Protein AF-0000000075576397 (afdb_homodimer)

Sequence (286 aa):
MIKVLFVCVHNSARSQMAEAFLNDLGRDYFVAESAGFEPSPINPLIIKVMNEIGYDLSSNETKSVFDFFKEGRLYSIIVKVCDQENGQRCPVFPLTLTTLDWNLEDPANFTGTEEEKLKKARDLRNKIRENVIDMINTYKGSIMIKVLFVCVHNSARSQMAEAFLNDLGRDYFVAESAGFEPSPINPLIIKVMNEIGYDLSSNETKSVFDFFKEGRLYSIIVKVCDQENGQRCPVFPLTLTTLDWNLEDPANFTGTEEEKLKKARDLRNKIRENVIDMINTYKGSI

Solvent-accessible surface area (backbone atoms only — not comparable to full-atom values): 14902 Å² total; per-residue (Å²): 118,48,29,32,36,24,32,26,50,30,20,26,43,63,14,48,52,41,22,54,46,32,41,62,79,29,50,87,45,33,42,51,43,48,18,3,78,54,49,38,78,65,39,65,66,51,35,52,53,37,39,75,76,73,40,80,53,81,82,63,79,55,32,45,44,62,58,41,27,62,68,36,47,73,26,49,30,35,35,36,37,27,25,51,88,77,67,40,72,46,53,32,68,45,58,29,80,40,78,47,78,65,56,34,81,56,73,88,69,58,67,79,51,71,67,50,35,46,50,52,45,44,50,50,51,52,51,44,48,49,53,45,53,52,48,44,71,69,48,59,72,77,110,117,47,29,32,37,25,33,24,48,30,19,24,41,64,15,48,51,43,24,54,45,33,43,62,78,30,51,89,46,34,42,50,41,48,18,4,77,55,48,39,77,64,40,66,66,48,36,52,52,38,40,74,76,72,41,82,52,81,83,63,78,55,31,43,45,64,58,40,26,64,69,38,47,72,27,49,29,35,35,35,39,28,25,50,90,78,67,39,70,46,52,32,67,45,59,27,80,40,77,45,78,65,55,34,83,56,74,90,70,58,68,79,51,72,67,50,36,48,51,51,44,44,50,50,51,53,50,43,48,49,53,43,52,51,48,42,70,69,48,60,71,77,109

InterPro domains:
  IPR023485 Phosphotyrosine protein phosphatase I [PF01451] (3-115)
  IPR023485 Phosphotyrosine protein phosphatase I [SM00226] (2-138)
  IPR036196 Phosphotyrosine protein phosphatase I superfamily [SSF52788] (1-137)

Organism: Acetobacterium woodii (strain ATCC 29683 / DSM 1030 / JCM 2381 / KCTC 1655 / WB1) (NCBI:txid931626)

Structure (mmCIF, N/CA/C/O backbone):
data_AF-0000000075576397-model_v1
#
loop_
_entity.id
_entity.type
_entity.pdbx_description
1 polymer 'Phosphotyrosine protein phosphatase I domain-containing protein'
#
loop_
_atom_site.group_PDB
_atom_site.id
_atom_site.type_symbol
_atom_site.label_atom_id
_atom_site.label_alt_id
_atom_site.label_comp_id
_atom_site.label_asym_id
_atom_site.label_entity_id
_atom_site.label_seq_id
_atom_site.pdbx_PDB_ins_code
_atom_site.Cartn_x
_atom_site.Cartn_y
_atom_site.Cartn_z
_atom_site.occupancy
_atom_site.B_iso_or_equiv
_atom_site.auth_seq_id
_atom_site.auth_comp_id
_atom_site.auth_asym_id
_atom_site.auth_atom_id
_atom_site.pdbx_PDB_model_num
ATOM 1 N N . MET A 1 1 ? 14.281 5.211 14.617 1 84.38 1 MET A N 1
ATOM 2 C CA . MET A 1 1 ? 13.188 6.172 14.5 1 84.38 1 MET A CA 1
ATOM 3 C C . MET A 1 1 ? 11.961 5.531 13.859 1 84.38 1 MET A C 1
ATOM 5 O O . MET A 1 1 ? 12.086 4.656 13 1 84.38 1 MET A O 1
ATOM 9 N N . ILE A 1 2 ? 10.742 5.926 14.383 1 82.56 2 ILE A N 1
ATOM 10 C CA . ILE A 1 2 ? 9.477 5.434 13.836 1 82.56 2 ILE A CA 1
ATOM 11 C C . ILE A 1 2 ? 9.148 6.191 12.555 1 82.56 2 ILE A C 1
ATOM 13 O O . ILE A 1 2 ? 9.031 7.418 12.562 1 82.56 2 ILE A O 1
ATOM 17 N N . LYS A 1 3 ? 9.055 5.492 11.484 1 88.12 3 LYS A N 1
ATOM 18 C CA . LYS A 1 3 ? 8.742 6.109 10.195 1 88.12 3 LYS A CA 1
ATOM 19 C C . LYS A 1 3 ? 7.238 6.172 9.961 1 88.12 3 LYS A C 1
ATOM 21 O O . LYS A 1 3 ? 6.551 5.148 10.039 1 88.12 3 LYS A O 1
ATOM 26 N N . VAL A 1 4 ? 6.793 7.375 9.695 1 87.69 4 VAL A N 1
ATOM 27 C CA . VAL A 1 4 ? 5.359 7.59 9.539 1 87.69 4 VAL A CA 1
ATOM 28 C C . VAL A 1 4 ? 5.062 8.164 8.156 1 87.69 4 VAL A C 1
ATOM 30 O O . VAL A 1 4 ? 5.777 9.055 7.68 1 87.69 4 VAL A O 1
ATOM 33 N N . LEU A 1 5 ? 4.047 7.652 7.57 1 88.69 5 LEU A N 1
ATOM 34 C CA . LEU A 1 5 ? 3.562 8.195 6.305 1 88.69 5 LEU A CA 1
ATOM 35 C C . LEU A 1 5 ? 2.172 8.797 6.469 1 88.69 5 LEU A C 1
ATOM 37 O O . LEU A 1 5 ? 1.24 8.109 6.902 1 88.69 5 LEU A O 1
ATOM 41 N N . PHE A 1 6 ? 2.111 10.117 6.191 1 90.62 6 PHE A N 1
ATOM 42 C CA . PHE A 1 6 ? 0.811 10.781 6.141 1 90.62 6 PHE A CA 1
ATOM 43 C C . PHE A 1 6 ? 0.258 10.773 4.719 1 90.62 6 PHE A C 1
ATOM 45 O O . PHE A 1 6 ? 0.916 11.242 3.789 1 90.62 6 PHE A O 1
ATOM 52 N N . VAL A 1 7 ? -0.992 10.195 4.621 1 86.75 7 VAL A N 1
ATOM 53 C CA . VAL A 1 7 ? -1.527 10.023 3.275 1 86.75 7 VAL A CA 1
ATOM 54 C C . VAL A 1 7 ? -2.852 10.766 3.143 1 86.75 7 VAL A C 1
ATOM 56 O O . VAL A 1 7 ? -3.689 10.727 4.047 1 86.75 7 VAL A O 1
ATOM 59 N N . CYS A 1 8 ? -2.949 11.516 2.09 1 85.94 8 CYS A N 1
ATOM 60 C CA . CYS A 1 8 ? -4.207 12.109 1.651 1 85.94 8 CYS A CA 1
ATOM 61 C C . CYS A 1 8 ? -4.391 11.953 0.146 1 85.94 8 CYS A C 1
ATOM 63 O O . CYS A 1 8 ? -3.625 11.242 -0.505 1 85.94 8 CYS A O 1
ATOM 65 N N . VAL A 1 9 ? -5.48 12.484 -0.354 1 81.81 9 VAL A N 1
ATOM 66 C CA . VAL A 1 9 ? -5.781 12.297 -1.77 1 81.81 9 VAL A CA 1
ATOM 67 C C . VAL A 1 9 ? -4.797 13.094 -2.621 1 81.81 9 VAL A C 1
ATOM 69 O O . VAL A 1 9 ? -4.16 12.547 -3.523 1 81.81 9 VAL A O 1
ATOM 72 N N . HIS A 1 10 ? -4.52 14.328 -2.275 1 87.44 10 HIS A N 1
ATOM 73 C CA . HIS A 1 10 ? -3.789 15.211 -3.178 1 87.44 10 HIS A CA 1
ATOM 74 C C . HIS A 1 10 ? -2.42 15.57 -2.607 1 87.44 10 HIS A C 1
ATOM 76 O O . HIS A 1 10 ? -1.606 16.203 -3.285 1 87.44 10 HIS A O 1
ATOM 82 N N . ASN A 1 11 ? -2.162 15.156 -1.338 1 92.81 11 ASN A N 1
ATOM 83 C CA . ASN A 1 11 ? -0.935 15.562 -0.66 1 92.81 11 ASN A CA 1
ATOM 84 C C . ASN A 1 11 ? -0.725 17.078 -0.732 1 92.81 11 ASN A C 1
ATOM 86 O O . ASN A 1 11 ? 0.388 17.531 -0.982 1 92.81 11 ASN A O 1
ATOM 90 N N . SER A 1 12 ? -1.796 17.812 -0.518 1 92.5 12 SER A N 1
ATOM 91 C CA . SER A 1 12 ? -1.72 19.25 -0.786 1 92.5 12 SER A CA 1
ATOM 92 C C . SER A 1 12 ? -1.964 20.062 0.48 1 92.5 12 SER A C 1
ATOM 94 O O . SER A 1 12 ? -1.734 21.281 0.5 1 92.5 12 SER A O 1
ATOM 96 N N . ALA A 1 13 ? -2.432 19.5 1.54 1 94.12 13 ALA A N 1
ATOM 97 C CA . ALA A 1 13 ? -2.818 20.312 2.693 1 94.12 13 ALA A CA 1
ATOM 98 C C . ALA A 1 13 ? -2.568 19.562 3.998 1 94.12 13 ALA A C 1
ATOM 100 O O . ALA A 1 13 ? -1.521 19.719 4.625 1 94.12 13 ALA A O 1
ATOM 101 N N . ARG A 1 14 ? -3.502 18.641 4.34 1 92.5 14 ARG A N 1
ATOM 102 C CA . ARG A 1 14 ? -3.506 18 5.652 1 92.5 14 ARG A CA 1
ATOM 103 C C . ARG A 1 14 ? -2.262 17.141 5.848 1 92.5 14 ARG A C 1
ATOM 105 O O . ARG A 1 14 ? -1.623 17.203 6.902 1 92.5 14 ARG A O 1
ATOM 112 N N . SER A 1 15 ? -1.945 16.438 4.844 1 94.38 15 SER A N 1
ATOM 113 C CA . SER A 1 15 ? -0.787 15.555 4.945 1 94.38 15 SER A CA 1
ATOM 114 C C . SER A 1 15 ? 0.508 16.359 5.047 1 94.38 15 SER A C 1
ATOM 116 O O . SER A 1 15 ? 1.424 15.977 5.777 1 94.38 15 SER A O 1
ATOM 118 N N . GLN A 1 16 ? 0.59 17.406 4.383 1 96.12 16 GLN A N 1
ATOM 119 C CA . GLN A 1 16 ? 1.756 18.281 4.434 1 96.12 16 GLN A CA 1
ATOM 120 C C . GLN A 1 16 ? 1.917 18.891 5.82 1 96.12 16 GLN A C 1
ATOM 122 O O . GLN A 1 16 ? 3.025 18.953 6.355 1 96.12 16 GLN A O 1
ATOM 127 N N . MET A 1 17 ? 0.822 19.359 6.352 1 96.38 17 MET A N 1
ATOM 128 C CA . MET A 1 17 ? 0.852 19.938 7.691 1 96.38 17 MET A CA 1
ATOM 129 C C . MET A 1 17 ? 1.317 18.922 8.719 1 96.38 17 MET A C 1
ATOM 131 O O . MET A 1 17 ? 2.176 19.219 9.555 1 96.38 17 MET A O 1
ATOM 135 N N . ALA A 1 18 ? 0.741 17.797 8.609 1 95.94 18 ALA A N 1
ATOM 136 C CA . ALA A 1 18 ? 1.056 16.734 9.562 1 95.94 18 ALA A CA 1
ATOM 137 C C . ALA A 1 18 ? 2.529 16.344 9.477 1 95.94 18 ALA A C 1
ATOM 139 O O . ALA A 1 18 ? 3.186 16.156 10.508 1 95.94 18 ALA A O 1
ATOM 140 N N . GLU A 1 19 ? 3.047 16.203 8.273 1 97.06 19 GLU A N 1
ATOM 141 C CA . GLU A 1 19 ? 4.461 15.898 8.07 1 97.06 19 GLU A CA 1
ATOM 142 C C . GLU A 1 19 ? 5.352 16.953 8.719 1 97.06 19 GLU A C 1
ATOM 144 O O . GLU A 1 19 ? 6.301 16.609 9.43 1 97.06 19 GLU A O 1
ATOM 149 N N . ALA A 1 20 ? 5.02 18.219 8.516 1 97 20 ALA A N 1
ATOM 150 C CA . ALA A 1 20 ? 5.809 19.312 9.07 1 97 20 ALA A CA 1
ATOM 151 C C . ALA A 1 20 ? 5.812 19.266 10.594 1 97 20 ALA A C 1
ATOM 153 O O . ALA A 1 20 ? 6.867 19.344 11.219 1 97 20 ALA A O 1
ATOM 154 N N . PHE A 1 21 ? 4.625 19.109 11.141 1 96.31 21 PHE A N 1
ATOM 155 C CA . PHE A 1 21 ? 4.492 19.109 12.594 1 96.31 21 PHE A CA 1
ATOM 156 C C . PHE A 1 21 ? 5.246 17.938 13.203 1 96.31 21 PHE A C 1
ATOM 158 O O . PHE A 1 21 ? 5.98 18.094 14.18 1 96.31 21 PHE A O 1
ATOM 165 N N . LEU A 1 22 ? 5.074 16.75 12.633 1 95.81 22 LEU A N 1
ATOM 166 C CA . LEU A 1 22 ? 5.68 15.57 13.242 1 95.81 22 LEU A CA 1
ATOM 167 C C . LEU A 1 22 ? 7.199 15.625 13.133 1 95.81 22 LEU A C 1
ATOM 169 O O . LEU A 1 22 ? 7.906 15.258 14.078 1 95.81 22 LEU A O 1
ATOM 173 N N . ASN A 1 23 ? 7.684 16.078 12.047 1 96.88 23 ASN A N 1
ATOM 174 C CA . ASN A 1 23 ? 9.133 16.156 11.859 1 96.88 23 ASN A CA 1
ATOM 175 C C . ASN A 1 23 ? 9.758 17.203 12.781 1 96.88 23 ASN A C 1
ATOM 177 O O . ASN A 1 23 ? 10.953 17.141 13.07 1 96.88 23 ASN A O 1
ATOM 181 N N . ASP A 1 24 ? 8.938 18.156 13.195 1 96.44 24 ASP A N 1
ATOM 182 C CA . ASP A 1 24 ? 9.422 19.172 14.117 1 96.44 24 ASP A CA 1
ATOM 183 C C . ASP A 1 24 ? 9.242 18.734 15.57 1 96.44 24 ASP A C 1
ATOM 185 O O . ASP A 1 24 ? 10.219 18.625 16.312 1 96.44 24 ASP A O 1
ATOM 189 N N . LEU A 1 25 ? 8.055 18.375 15.914 1 94.31 25 LEU A N 1
ATOM 190 C CA . LEU A 1 25 ? 7.688 18.094 17.297 1 94.31 25 LEU A CA 1
ATOM 191 C C . LEU A 1 25 ? 8.141 16.703 17.719 1 94.31 25 LEU A C 1
ATOM 193 O O . LEU A 1 25 ? 8.352 16.438 18.891 1 94.31 25 LEU A O 1
ATOM 197 N N . GLY A 1 26 ? 8.195 15.812 16.766 1 93.12 26 GLY A N 1
ATOM 198 C CA . GLY A 1 26 ? 8.539 14.422 17.047 1 93.12 26 GLY A CA 1
ATOM 199 C C . GLY A 1 26 ? 9.906 14.031 16.531 1 93.12 26 GLY A C 1
ATOM 200 O O . GLY A 1 26 ? 10.195 12.844 16.359 1 93.12 26 GLY A O 1
ATOM 201 N N . ARG A 1 27 ? 10.812 15.008 16.297 1 93.5 27 ARG A N 1
ATOM 202 C CA . ARG A 1 27 ? 12.07 14.82 15.57 1 93.5 27 ARG A CA 1
ATOM 203 C C . ARG A 1 27 ? 12.969 13.812 16.281 1 93.5 27 ARG A C 1
ATOM 205 O O . ARG A 1 27 ? 13.805 13.172 15.648 1 93.5 27 ARG A O 1
ATOM 212 N N . ASP A 1 28 ? 12.742 13.578 17.516 1 91.31 28 ASP A N 1
ATOM 213 C CA . ASP A 1 28 ? 13.609 12.688 18.281 1 91.31 28 ASP A CA 1
ATOM 214 C C . ASP A 1 28 ? 13.18 11.234 18.125 1 91.31 28 ASP A C 1
ATOM 216 O O . ASP A 1 28 ? 13.977 10.32 18.375 1 91.31 28 ASP A O 1
ATOM 220 N N . TYR A 1 29 ? 12.008 11.062 17.734 1 89.81 29 TYR A N 1
ATOM 221 C CA . TYR A 1 29 ? 11.461 9.711 17.797 1 89.81 29 TYR A CA 1
ATOM 222 C C . TYR A 1 29 ? 10.875 9.297 16.453 1 89.81 29 TYR A C 1
ATOM 224 O O . TYR A 1 29 ? 10.68 8.109 16.188 1 89.81 29 TYR A O 1
ATOM 232 N N . PHE A 1 30 ? 10.594 10.289 15.578 1 91.19 30 PHE A N 1
ATOM 233 C CA . PHE A 1 30 ? 9.828 10 14.367 1 91.19 30 PHE A CA 1
ATOM 234 C C . PHE A 1 30 ? 10.492 10.617 13.141 1 91.19 30 PHE A C 1
ATOM 236 O O . PHE A 1 30 ? 11.258 11.57 13.266 1 91.19 30 PHE A O 1
ATOM 243 N N . VAL A 1 31 ? 10.258 10.023 12.07 1 94.38 31 VAL A N 1
ATOM 244 C CA . VAL A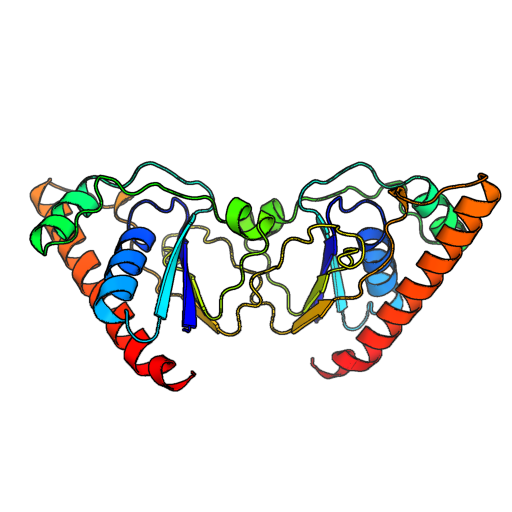 1 31 ? 10.5 10.602 10.75 1 94.38 31 VAL A CA 1
ATOM 245 C C . VAL A 1 31 ? 9.25 10.469 9.891 1 94.38 31 VAL A C 1
ATOM 247 O O . VAL A 1 31 ? 8.688 9.383 9.766 1 94.38 31 VAL A O 1
ATOM 250 N N . ALA A 1 32 ? 8.812 11.625 9.359 1 94.56 32 ALA A N 1
ATOM 251 C CA . ALA A 1 32 ? 7.535 11.617 8.648 1 94.56 32 ALA A CA 1
ATOM 252 C C . ALA A 1 32 ? 7.723 11.984 7.18 1 94.56 32 ALA A C 1
ATOM 254 O O . ALA A 1 32 ? 8.594 12.789 6.84 1 94.56 32 ALA A O 1
ATOM 255 N N . GLU A 1 33 ? 7.004 11.359 6.359 1 94.44 33 GLU A N 1
ATOM 256 C CA . GLU A 1 33 ? 6.777 11.734 4.965 1 94.44 33 GLU A CA 1
ATOM 257 C C . GLU A 1 33 ? 5.289 11.844 4.656 1 94.44 33 GLU A C 1
ATOM 259 O O . GLU A 1 33 ? 4.453 11.312 5.398 1 94.44 33 GLU A O 1
ATOM 264 N N . SER A 1 34 ? 4.984 12.609 3.689 1 94.25 34 SER A N 1
ATOM 265 C CA . SER A 1 34 ? 3.602 12.688 3.23 1 94.25 34 SER A CA 1
ATOM 266 C C . SER A 1 34 ? 3.5 12.422 1.732 1 94.25 34 SER A C 1
ATOM 268 O O . SER A 1 34 ? 4.453 12.656 0.988 1 94.25 34 SER A O 1
ATOM 270 N N . ALA A 1 35 ? 2.4 11.828 1.358 1 90.88 35 ALA A N 1
ATOM 271 C CA . ALA A 1 35 ? 2.146 11.508 -0.045 1 90.88 35 ALA A CA 1
ATOM 272 C C . ALA A 1 35 ? 0.649 11.43 -0.328 1 90.88 35 ALA A C 1
ATOM 274 O O . ALA A 1 35 ? -0.159 11.328 0.597 1 90.88 35 ALA A O 1
ATOM 275 N N . GLY A 1 36 ? 0.37 11.586 -1.612 1 86.69 36 GLY A N 1
ATOM 276 C CA . GLY A 1 36 ? -1.009 11.445 -2.057 1 86.69 36 GLY A CA 1
ATOM 277 C C . GLY A 1 36 ? -1.17 10.477 -3.209 1 86.69 36 GLY A C 1
ATOM 278 O O . GLY A 1 36 ? -0.183 10.055 -3.82 1 86.69 36 GLY A O 1
ATOM 279 N N . PHE A 1 37 ? -2.396 10.211 -3.52 1 80.06 37 PHE A N 1
ATOM 280 C CA . PHE A 1 37 ? -2.717 9.336 -4.645 1 80.06 37 PHE A CA 1
ATOM 281 C C . PHE A 1 37 ? -2.744 10.125 -5.949 1 80.06 37 PHE A C 1
ATOM 283 O O . PHE A 1 37 ? -2.365 9.602 -7 1 80.06 37 PHE A O 1
ATOM 290 N N . GLU A 1 38 ? -3.299 11.312 -5.859 1 83.62 38 GLU A N 1
ATOM 291 C CA . GLU A 1 38 ? -3.355 12.266 -6.965 1 83.62 38 GLU A CA 1
ATOM 292 C C . GLU A 1 38 ? -2.768 13.617 -6.559 1 83.62 38 GLU A C 1
ATOM 294 O O . GLU A 1 38 ? -3.5 14.594 -6.395 1 83.62 38 GLU A O 1
ATOM 299 N N . PRO A 1 39 ? -1.467 13.547 -6.504 1 89.56 39 PRO A N 1
ATOM 300 C CA . PRO A 1 39 ? -0.829 14.758 -5.98 1 89.56 39 PRO A CA 1
ATOM 301 C C . PRO A 1 39 ? -1.23 16.016 -6.746 1 89.56 39 PRO A C 1
ATOM 303 O O . PRO A 1 39 ? -1.394 15.969 -7.969 1 89.56 39 PRO A O 1
ATOM 306 N N . SER A 1 40 ? -1.479 17.094 -6.086 1 90.88 40 SER A N 1
ATOM 307 C CA . SER A 1 40 ? -1.77 18.422 -6.605 1 90.88 40 SER A CA 1
ATOM 308 C C . SER A 1 40 ? -0.954 19.484 -5.879 1 90.88 40 SER A C 1
ATOM 310 O O . SER A 1 40 ? -0.354 19.219 -4.836 1 90.88 40 SER A O 1
ATOM 312 N N . PRO A 1 41 ? -0.849 20.688 -6.453 1 92.88 41 PRO A N 1
ATOM 313 C CA . PRO A 1 41 ? -0.093 21.734 -5.77 1 92.88 41 PRO A CA 1
ATOM 314 C C . PRO A 1 41 ? -0.599 22 -4.355 1 92.88 41 PRO A C 1
ATOM 316 O O . PRO A 1 41 ? -1.795 21.859 -4.086 1 92.88 41 PRO A O 1
ATOM 319 N N . ILE A 1 42 ? 0.34 22.438 -3.523 1 94.56 42 ILE A N 1
ATOM 320 C CA . ILE A 1 42 ? 0.009 22.703 -2.127 1 94.56 42 ILE A CA 1
ATOM 321 C C . ILE A 1 42 ? -1.021 23.828 -2.045 1 94.56 42 ILE A C 1
ATOM 323 O O . ILE A 1 42 ? -0.912 24.828 -2.756 1 94.56 42 ILE A O 1
ATOM 327 N N . ASN A 1 43 ? -1.986 23.641 -1.192 1 93.88 43 ASN A N 1
ATOM 328 C CA . ASN A 1 43 ? -3.039 24.625 -0.978 1 93.88 43 ASN A CA 1
ATOM 329 C C . ASN A 1 43 ? -2.48 25.938 -0.416 1 93.88 43 ASN A C 1
ATOM 331 O O . ASN A 1 43 ? -1.858 25.938 0.647 1 93.88 43 ASN A O 1
ATOM 335 N N . PRO A 1 44 ? -2.709 27.031 -1.094 1 94.81 44 PRO A N 1
ATOM 336 C CA . PRO A 1 44 ? -2.15 28.312 -0.654 1 94.81 44 PRO A CA 1
ATOM 337 C C . PRO A 1 44 ? -2.615 28.719 0.745 1 94.81 44 PRO A C 1
ATOM 339 O O . PRO A 1 44 ? -1.88 29.375 1.478 1 94.81 44 PRO A O 1
ATOM 342 N N . LEU A 1 45 ? -3.803 28.391 1.138 1 95.19 45 LEU A N 1
ATOM 343 C CA . LEU A 1 45 ? -4.309 28.688 2.473 1 95.19 45 LEU A CA 1
ATOM 344 C C . LEU A 1 45 ? -3.439 28.047 3.543 1 95.19 45 LEU A C 1
ATOM 346 O O . LEU A 1 45 ? -3.166 28.656 4.578 1 95.19 45 LEU A O 1
ATOM 350 N N . ILE A 1 46 ? -3.002 26.859 3.223 1 95 46 ILE A N 1
ATOM 351 C CA . ILE A 1 46 ? -2.23 26.094 4.195 1 95 46 ILE A CA 1
ATOM 352 C C . ILE A 1 46 ? -0.817 26.672 4.297 1 95 46 ILE A C 1
ATOM 354 O O . ILE A 1 46 ? -0.244 26.734 5.387 1 95 46 ILE A O 1
ATOM 358 N N . ILE A 1 47 ? -0.3 27.141 3.217 1 96.56 47 ILE A N 1
ATOM 359 C CA . ILE A 1 47 ? 1.008 27.797 3.229 1 96.56 47 ILE A CA 1
ATOM 360 C C . ILE A 1 47 ? 0.97 29.016 4.141 1 96.56 47 ILE A C 1
ATOM 362 O O . ILE A 1 47 ? 1.859 29.203 4.973 1 96.56 47 ILE A O 1
ATOM 366 N N . LYS A 1 48 ? -0.051 29.734 4.027 1 96.69 48 LYS A N 1
ATOM 367 C CA . LYS A 1 48 ? -0.199 30.969 4.789 1 96.69 48 LYS A CA 1
ATOM 368 C C . LYS A 1 48 ? -0.315 30.672 6.285 1 96.69 48 LYS A C 1
ATOM 370 O O . LYS A 1 48 ? 0.423 31.25 7.09 1 96.69 48 LYS A O 1
ATOM 375 N N . VAL A 1 49 ? -1.162 29.766 6.625 1 96.88 49 VAL A N 1
ATOM 376 C CA . VAL A 1 49 ? -1.449 29.562 8.039 1 96.88 49 VAL A CA 1
ATOM 377 C C . VAL A 1 49 ? -0.268 28.859 8.711 1 96.88 49 VAL A C 1
ATOM 379 O O . VAL A 1 49 ? 0.023 29.109 9.883 1 96.88 49 VAL A O 1
ATOM 382 N N . MET A 1 50 ? 0.38 28.047 8.094 1 97.69 50 MET A N 1
ATOM 383 C CA . MET A 1 50 ? 1.556 27.391 8.656 1 97.69 50 MET A CA 1
ATOM 384 C C . MET A 1 50 ? 2.703 28.375 8.828 1 97.69 50 MET A C 1
ATOM 386 O O . MET A 1 50 ? 3.428 28.328 9.82 1 97.69 50 MET A O 1
ATOM 390 N N . ASN A 1 51 ? 2.82 29.25 7.863 1 97.06 51 ASN A N 1
ATOM 391 C CA . ASN A 1 51 ? 3.85 30.281 7.945 1 97.06 51 ASN A CA 1
ATOM 392 C C . ASN A 1 51 ? 3.66 31.156 9.172 1 97.06 51 ASN A C 1
ATOM 394 O O . ASN A 1 51 ? 4.637 31.609 9.781 1 97.06 51 ASN A O 1
ATOM 398 N N . GLU A 1 52 ? 2.455 31.375 9.523 1 97.25 52 GLU A N 1
ATOM 399 C CA . GLU A 1 52 ? 2.129 32.188 10.695 1 97.25 52 GLU A CA 1
ATOM 400 C C . GLU A 1 52 ? 2.822 31.656 11.945 1 97.25 52 GLU A C 1
ATOM 402 O O . GLU A 1 52 ? 3.094 32.406 12.883 1 97.25 52 GLU A O 1
ATOM 407 N N . ILE A 1 53 ? 3.1 30.359 11.922 1 96.56 53 ILE A N 1
ATOM 408 C CA . ILE A 1 53 ? 3.658 29.781 13.141 1 96.56 53 ILE A CA 1
ATOM 409 C C . ILE A 1 53 ? 5.059 29.234 12.852 1 96.56 53 ILE A C 1
ATOM 411 O O . ILE A 1 53 ? 5.547 28.359 13.562 1 96.56 53 ILE A O 1
ATOM 415 N N . GLY A 1 54 ? 5.594 29.625 11.688 1 96.44 54 GLY A N 1
ATOM 416 C CA . GLY A 1 54 ? 7.016 29.406 11.461 1 96.44 54 GLY A CA 1
ATOM 417 C C . GLY A 1 54 ? 7.301 28.219 10.578 1 96.44 54 GLY A C 1
ATOM 418 O O . GLY A 1 54 ? 8.453 27.781 10.461 1 96.44 54 GLY A O 1
ATOM 419 N N . TYR A 1 55 ? 6.348 27.641 10.039 1 96.69 55 TYR A N 1
ATOM 420 C CA . TYR A 1 55 ? 6.555 26.531 9.117 1 96.69 55 TYR A CA 1
ATOM 421 C C .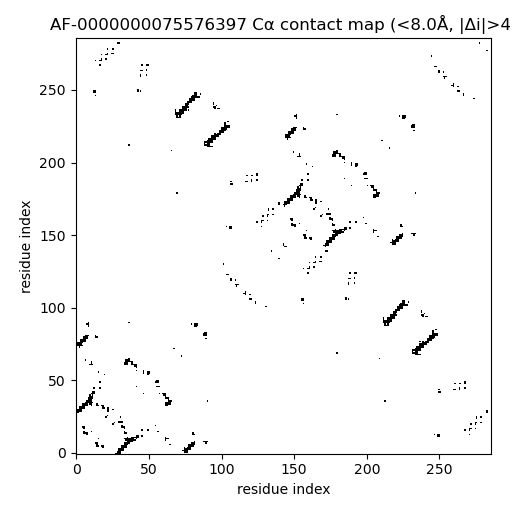 TYR A 1 55 ? 6.426 27 7.668 1 96.69 55 TYR A C 1
ATOM 423 O O . TYR A 1 55 ? 5.352 27.422 7.242 1 96.69 55 TYR A O 1
ATOM 431 N N . ASP A 1 56 ? 7.473 26.906 6.98 1 96.25 56 ASP A N 1
ATOM 432 C CA . ASP A 1 56 ? 7.434 27.281 5.57 1 96.25 56 ASP A CA 1
ATOM 433 C C . ASP A 1 56 ? 7.199 26.062 4.684 1 96.25 56 ASP A C 1
ATOM 435 O O . ASP A 1 56 ? 8.109 25.25 4.488 1 96.25 56 ASP A O 1
ATOM 439 N N . LEU A 1 57 ? 6.039 25.984 4.105 1 95.81 57 LEU A N 1
ATOM 440 C CA . LEU A 1 57 ? 5.684 24.859 3.246 1 95.81 57 LEU A CA 1
ATOM 441 C C . LEU A 1 57 ? 5.754 25.25 1.775 1 95.81 57 LEU A C 1
ATOM 443 O O . LEU A 1 57 ? 5.422 24.453 0.896 1 95.81 57 LEU A O 1
ATOM 447 N N . SER A 1 58 ? 6.156 26.406 1.457 1 93.81 58 SER A N 1
ATOM 448 C CA . SER A 1 58 ? 6.094 26.969 0.11 1 93.81 58 SER A CA 1
ATOM 449 C C . SER A 1 58 ? 7.012 26.203 -0.844 1 93.81 58 SER A C 1
ATOM 451 O O . SER A 1 58 ? 6.766 26.172 -2.051 1 93.81 58 SER A O 1
ATOM 453 N N . SER A 1 59 ? 8.023 25.594 -0.349 1 92.12 59 SER A N 1
ATOM 454 C CA . SER A 1 59 ? 8.984 24.906 -1.2 1 92.12 59 SER A CA 1
ATOM 455 C C . SER A 1 59 ? 8.742 23.406 -1.22 1 92.12 59 SER A C 1
ATOM 457 O O . SER A 1 59 ? 9.477 22.656 -1.863 1 92.12 59 SER A O 1
ATOM 459 N N . ASN A 1 60 ? 7.742 23.047 -0.475 1 92.69 60 ASN A N 1
ATOM 460 C CA . ASN A 1 60 ? 7.453 21.609 -0.421 1 92.69 60 ASN A CA 1
ATOM 461 C C . ASN A 1 60 ? 6.895 21.109 -1.745 1 92.69 60 ASN A C 1
ATOM 463 O O . ASN A 1 60 ? 6.262 21.859 -2.488 1 92.69 60 ASN A O 1
ATOM 467 N N . GLU A 1 61 ? 7.211 19.844 -2.033 1 92.19 61 GLU A N 1
ATOM 468 C CA . GLU A 1 61 ? 6.648 19.188 -3.207 1 92.19 61 GLU A CA 1
ATOM 469 C C . GLU A 1 61 ? 5.621 18.125 -2.807 1 92.19 61 GLU A C 1
ATOM 471 O O . GLU A 1 61 ? 5.734 17.531 -1.739 1 92.19 61 GLU A O 1
ATOM 476 N N . THR A 1 62 ? 4.613 18.016 -3.639 1 93.69 62 THR A N 1
ATOM 477 C CA . THR A 1 62 ? 3.646 16.938 -3.459 1 93.69 62 THR A CA 1
ATOM 478 C C . THR A 1 62 ? 4.156 15.641 -4.082 1 93.69 62 THR A C 1
ATOM 480 O O . THR A 1 62 ? 4.84 15.664 -5.109 1 93.69 62 THR A O 1
ATOM 483 N N . LYS A 1 63 ? 3.926 14.508 -3.404 1 93.19 63 LYS A N 1
ATOM 484 C CA . LYS A 1 63 ? 4.461 13.211 -3.814 1 93.19 63 LYS A CA 1
ATOM 485 C C . LYS A 1 63 ? 3.346 12.18 -3.971 1 93.19 63 LYS A C 1
ATOM 487 O O . LYS A 1 63 ? 2.299 12.289 -3.326 1 93.19 63 LYS A O 1
ATOM 492 N N . SER A 1 64 ? 3.674 11.258 -4.824 1 87.69 64 SER A N 1
ATOM 493 C CA . SER A 1 64 ? 2.723 10.172 -5.039 1 87.69 64 SER A CA 1
ATOM 494 C C . SER A 1 64 ? 3.043 8.969 -4.156 1 87.69 64 SER A C 1
ATOM 496 O O . SER A 1 64 ? 4.195 8.547 -4.07 1 87.69 64 SER A O 1
ATOM 498 N N . VAL A 1 65 ? 2.031 8.438 -3.559 1 81.81 65 VAL A N 1
ATOM 499 C CA . VAL A 1 65 ? 2.209 7.262 -2.711 1 81.81 65 VAL A CA 1
ATOM 500 C C . VAL A 1 65 ? 2.754 6.105 -3.543 1 81.81 65 VAL A C 1
ATOM 502 O O . VAL A 1 65 ? 3.533 5.289 -3.047 1 81.81 65 VAL A O 1
ATOM 505 N N . PHE A 1 66 ? 2.434 6.098 -4.773 1 74.62 66 PHE A N 1
ATOM 506 C CA . PHE A 1 66 ? 2.844 5.027 -5.672 1 74.62 66 PHE A CA 1
ATOM 507 C C . PHE A 1 66 ? 4.355 5.031 -5.867 1 74.62 66 PHE A C 1
ATOM 509 O O . PHE A 1 66 ? 4.98 3.973 -5.953 1 74.62 66 PHE A O 1
ATOM 516 N N . ASP A 1 67 ? 4.828 6.176 -5.871 1 80.62 67 ASP A N 1
ATOM 517 C CA . ASP A 1 67 ? 6.277 6.289 -6.016 1 80.62 67 ASP A CA 1
ATOM 518 C C . ASP A 1 67 ? 6.996 5.719 -4.797 1 80.62 67 ASP A C 1
ATOM 520 O O . ASP A 1 67 ? 8.039 5.07 -4.93 1 80.62 67 ASP A O 1
ATOM 524 N N . PHE A 1 68 ? 6.406 5.953 -3.721 1 79 68 PHE A N 1
ATOM 525 C CA . PHE A 1 68 ? 7.008 5.441 -2.496 1 79 68 PHE A CA 1
ATOM 526 C C . PHE A 1 68 ? 6.98 3.918 -2.471 1 79 68 PHE A C 1
ATOM 528 O O . PHE A 1 68 ? 7.945 3.281 -2.041 1 79 68 PHE A O 1
ATOM 535 N N . PHE A 1 69 ? 5.918 3.424 -2.936 1 71.69 69 PHE A N 1
ATOM 536 C CA . PHE A 1 69 ? 5.77 1.973 -2.957 1 71.69 69 PHE A CA 1
ATOM 537 C C . PHE A 1 69 ? 6.727 1.348 -3.967 1 71.69 69 PHE A C 1
ATOM 539 O O . PHE A 1 69 ? 7.375 0.341 -3.676 1 71.69 69 PHE A O 1
ATOM 546 N N . LYS A 1 70 ? 6.801 2.002 -5.059 1 69.44 70 LYS A N 1
ATOM 547 C CA . LYS A 1 70 ? 7.719 1.526 -6.094 1 69.44 70 LYS A CA 1
ATOM 548 C C . LYS A 1 70 ? 9.156 1.509 -5.582 1 69.44 70 LYS A C 1
ATOM 550 O O . LYS A 1 70 ? 9.945 0.643 -5.965 1 69.44 70 LYS A O 1
ATOM 555 N N . GLU A 1 71 ? 9.367 2.416 -4.688 1 75.19 71 GLU A N 1
ATOM 556 C CA . GLU A 1 71 ? 10.711 2.539 -4.141 1 75.19 71 GLU A CA 1
ATOM 557 C C . GLU A 1 71 ? 10.938 1.557 -2.996 1 75.19 71 GLU A C 1
ATOM 559 O O . GLU A 1 71 ? 12.055 1.423 -2.496 1 75.19 71 GLU A O 1
ATOM 564 N N . GLY A 1 72 ? 9.875 0.887 -2.566 1 68.75 72 GLY A N 1
ATOM 565 C CA . GLY A 1 72 ? 9.977 -0.091 -1.496 1 68.75 72 GLY A CA 1
ATOM 566 C C . GLY A 1 72 ? 10.117 0.539 -0.123 1 68.75 72 GLY A C 1
ATOM 567 O O . GLY A 1 72 ? 10.727 -0.044 0.773 1 68.75 72 GLY A O 1
ATOM 568 N N . ARG A 1 73 ? 9.586 1.745 -0.005 1 74.56 73 ARG A N 1
ATOM 569 C CA . ARG A 1 73 ? 9.68 2.412 1.289 1 74.56 73 ARG A CA 1
ATOM 570 C C . ARG A 1 73 ? 8.805 1.719 2.326 1 74.56 73 ARG A C 1
ATOM 572 O O . ARG A 1 73 ? 7.699 1.271 2.012 1 74.56 73 ARG A O 1
ATOM 579 N N . LEU A 1 74 ? 9.359 1.629 3.533 1 70.5 74 LEU A N 1
ATOM 580 C CA . LEU A 1 74 ? 8.641 1 4.637 1 70.5 74 LEU A CA 1
ATOM 581 C C . LEU A 1 74 ? 8.281 2.027 5.703 1 70.5 74 LEU A C 1
ATOM 583 O O . LEU A 1 74 ? 9.078 2.908 6.023 1 70.5 74 LEU A O 1
ATOM 587 N N . TYR A 1 75 ? 7.031 1.843 6.227 1 79.44 75 TYR A N 1
ATOM 588 C CA . TYR A 1 75 ? 6.562 2.729 7.285 1 79.44 75 TYR A CA 1
ATOM 589 C C . TYR A 1 75 ? 6.008 1.93 8.461 1 79.44 75 TYR A C 1
ATOM 591 O O . TYR A 1 75 ? 5.348 0.907 8.266 1 79.44 75 TYR A O 1
ATOM 599 N N . SER A 1 76 ? 6.34 2.414 9.633 1 73.5 76 SER A N 1
ATOM 600 C CA . SER A 1 76 ? 5.793 1.795 10.836 1 73.5 76 SER A CA 1
ATOM 601 C C . SER A 1 76 ? 4.324 2.156 11.023 1 73.5 76 SER A C 1
ATOM 603 O O . SER A 1 76 ? 3.535 1.338 11.5 1 73.5 76 SER A O 1
ATOM 605 N N . ILE A 1 77 ? 4.004 3.387 10.711 1 77.88 77 ILE A N 1
ATOM 606 C CA . ILE A 1 77 ? 2.646 3.904 10.867 1 77.88 77 ILE A CA 1
ATOM 607 C C . ILE A 1 77 ? 2.223 4.637 9.594 1 77.88 77 ILE A C 1
ATOM 609 O O . ILE A 1 77 ? 3.006 5.391 9.016 1 77.88 77 ILE A O 1
ATOM 613 N N . ILE A 1 78 ? 1.052 4.316 9.172 1 79.94 78 ILE A N 1
ATOM 614 C CA . ILE A 1 78 ? 0.415 5.07 8.102 1 79.94 78 ILE A CA 1
ATOM 615 C C . ILE A 1 78 ? -0.806 5.809 8.641 1 79.94 78 ILE A C 1
ATOM 617 O O . ILE A 1 78 ? -1.646 5.215 9.328 1 79.94 78 ILE A O 1
ATOM 621 N N . VAL A 1 79 ? -0.815 7.152 8.398 1 83.69 79 VAL A N 1
ATOM 622 C CA . VAL A 1 79 ? -1.928 7.977 8.867 1 83.69 79 VAL A CA 1
ATOM 623 C C . VAL A 1 79 ? -2.705 8.516 7.672 1 83.69 79 VAL A C 1
ATOM 625 O O . VAL A 1 79 ? -2.15 9.242 6.836 1 83.69 79 VAL A O 1
ATOM 628 N N . LYS A 1 80 ? -3.953 8.141 7.637 1 82.5 80 LYS A N 1
ATOM 629 C CA . LYS A 1 80 ? -4.855 8.711 6.641 1 82.5 80 LYS A CA 1
ATOM 630 C C . LYS A 1 80 ? -5.488 10.008 7.145 1 82.5 80 LYS A C 1
ATOM 632 O O . LYS A 1 80 ? -6.078 10.031 8.227 1 82.5 80 LYS A O 1
ATOM 637 N N . VAL A 1 81 ? -5.309 11.008 6.375 1 85.06 81 VAL A N 1
ATOM 638 C CA . VAL A 1 81 ? -5.852 12.289 6.836 1 85.06 81 VAL A CA 1
ATOM 639 C C . VAL A 1 81 ? -7.004 12.711 5.934 1 85.06 81 VAL A C 1
ATOM 641 O O . VAL A 1 81 ? -7.461 13.859 6 1 85.06 81 VAL A O 1
ATOM 644 N N . CYS A 1 82 ? -7.492 11.727 5.176 1 77.56 82 CYS A N 1
ATOM 645 C CA . CYS A 1 82 ? -8.547 12.039 4.223 1 77.56 82 CYS A CA 1
ATOM 646 C C . CYS A 1 82 ? -9.891 12.195 4.934 1 77.56 82 CYS A C 1
ATOM 648 O O . CYS A 1 82 ? -10.062 11.711 6.055 1 77.56 82 CYS A O 1
ATOM 650 N N . ASP A 1 83 ? -10.68 12.977 4.246 1 71.81 83 ASP A N 1
ATOM 651 C CA . ASP A 1 83 ? -12.023 13.266 4.738 1 71.81 83 ASP A CA 1
ATOM 652 C C . ASP A 1 83 ? -13.023 12.227 4.238 1 71.81 83 ASP A C 1
ATOM 654 O O . ASP A 1 83 ? -13.805 12.5 3.324 1 71.81 83 ASP A O 1
ATOM 658 N N . GLN A 1 84 ? -13.047 11.078 4.887 1 63.22 84 GLN A N 1
ATOM 659 C CA . GLN A 1 84 ? -13.945 10.016 4.43 1 63.22 84 GLN A CA 1
ATOM 660 C C . GLN A 1 84 ? -15.398 10.344 4.758 1 63.22 84 GLN A C 1
ATOM 662 O O . GLN A 1 84 ? -16.312 9.969 4.02 1 63.22 84 GLN A O 1
ATOM 667 N N . GLU A 1 85 ? -15.492 11.07 5.754 1 57.97 85 GLU A N 1
ATOM 668 C CA . GLU A 1 85 ? -16.828 11.438 6.195 1 57.97 85 GLU A CA 1
ATOM 669 C C . GLU A 1 85 ? -17.531 12.305 5.16 1 57.97 85 GLU A C 1
ATOM 671 O O . GLU A 1 85 ? -18.766 12.273 5.047 1 57.97 85 GLU A O 1
ATOM 676 N N . ASN A 1 86 ? -16.781 12.938 4.402 1 63.34 86 ASN A N 1
ATOM 677 C CA . ASN A 1 86 ? -17.391 13.789 3.391 1 63.34 86 ASN A CA 1
ATOM 678 C C . ASN A 1 86 ? -17.188 13.234 1.985 1 63.34 86 ASN A C 1
ATOM 680 O O . ASN A 1 86 ? -17.141 13.992 1.014 1 63.34 86 ASN A O 1
ATOM 684 N N . GLY A 1 87 ? -16.938 11.984 1.987 1 61.22 87 GLY A N 1
ATOM 685 C CA . GLY A 1 87 ? -17.031 11.305 0.703 1 61.22 87 GLY A CA 1
ATOM 686 C C . GLY A 1 87 ? -15.68 11.195 0.001 1 61.22 87 GLY A C 1
ATOM 687 O O . GLY A 1 87 ? -15.617 10.797 -1.163 1 61.22 87 GLY A O 1
ATOM 688 N N . GLN A 1 88 ? -14.719 11.781 0.73 1 63.09 88 GLN A N 1
ATOM 689 C CA . GLN A 1 88 ? -13.43 11.641 0.054 1 63.09 88 GLN A CA 1
ATOM 690 C C . GLN A 1 88 ? -12.961 10.188 0.065 1 63.09 88 GLN A C 1
ATOM 692 O O . GLN A 1 88 ? -13.086 9.5 1.079 1 63.09 88 GLN A O 1
ATOM 697 N N . ARG A 1 89 ? -12.797 9.656 -1.146 1 57.72 89 ARG A N 1
ATOM 698 C CA . ARG A 1 89 ? -12.32 8.281 -1.257 1 57.72 89 ARG A CA 1
ATOM 699 C C . ARG A 1 89 ? -10.844 8.18 -0.882 1 57.72 89 ARG A C 1
ATOM 701 O O . ARG A 1 89 ? -9.992 8.758 -1.551 1 57.72 89 ARG A O 1
ATOM 708 N N . CYS A 1 90 ? -10.625 7.988 0.489 1 60.09 90 CYS A N 1
ATOM 709 C CA . CYS A 1 90 ? -9.227 7.785 0.83 1 60.09 90 CYS A CA 1
ATOM 710 C C . CYS A 1 90 ? -8.773 6.379 0.457 1 60.09 90 CYS A C 1
ATOM 712 O O . CYS A 1 90 ? -9.516 5.414 0.635 1 60.09 90 CYS A O 1
ATOM 714 N N . PRO A 1 91 ? -7.789 6.363 -0.427 1 53.69 91 PRO A N 1
ATOM 715 C CA . PRO A 1 91 ? -7.312 5.004 -0.694 1 53.69 91 PRO A CA 1
ATOM 716 C C . PRO A 1 91 ? -6.957 4.242 0.581 1 53.69 91 PRO A C 1
ATOM 718 O O . PRO A 1 91 ? -6.508 4.844 1.559 1 53.69 91 PRO A O 1
ATOM 721 N N . VAL A 1 92 ? -7.75 3.25 0.866 1 52.16 92 VAL A N 1
ATOM 722 C CA . VAL A 1 92 ? -7.453 2.428 2.033 1 52.16 92 VAL A CA 1
ATOM 723 C C . VAL A 1 92 ? -6.164 1.644 1.801 1 52.16 92 VAL A C 1
ATOM 725 O O . VAL A 1 92 ? -5.938 1.121 0.707 1 52.16 92 VAL A O 1
ATOM 728 N N . PHE A 1 93 ? -5.078 2.045 2.457 1 53.91 93 PHE A N 1
ATOM 729 C CA . PHE A 1 93 ? -3.91 1.172 2.477 1 53.91 93 PHE A CA 1
ATOM 730 C C . PHE A 1 93 ? -4.273 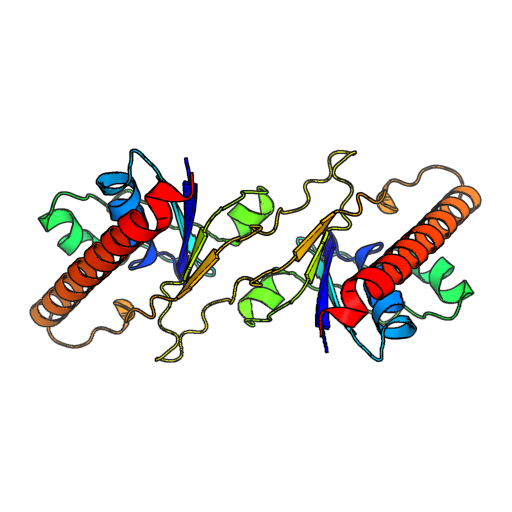-0.205 3.02 1 53.91 93 PHE A C 1
ATOM 732 O O . PHE A 1 93 ? -5.121 -0.326 3.906 1 53.91 93 PHE A O 1
ATOM 739 N N . PRO A 1 94 ? -4.125 -1.145 2.184 1 49.75 94 PRO A N 1
ATOM 740 C CA . PRO A 1 94 ? -4.461 -2.451 2.752 1 49.75 94 PRO A CA 1
ATOM 741 C C . PRO A 1 94 ? -3.883 -2.652 4.152 1 49.75 94 PRO A C 1
ATOM 743 O O . PRO A 1 94 ? -2.695 -2.406 4.375 1 49.75 94 PRO A O 1
ATOM 746 N N . LEU A 1 95 ? -4.602 -2.188 5.098 1 48.41 95 LEU A N 1
ATOM 747 C CA . LEU A 1 95 ? -4.219 -2.562 6.457 1 48.41 95 LEU A CA 1
ATOM 748 C C . LEU A 1 95 ? -3.723 -4.004 6.504 1 48.41 95 LEU A C 1
ATOM 750 O O . LEU A 1 95 ? -4.43 -4.922 6.078 1 48.41 95 LEU A O 1
ATOM 754 N N . THR A 1 96 ? -2.592 -4.242 5.93 1 52.22 96 THR A N 1
ATOM 755 C CA . THR A 1 96 ? -2.254 -5.66 5.91 1 52.22 96 THR A CA 1
ATOM 756 C C . THR A 1 96 ? -1.866 -6.145 7.305 1 52.22 96 THR A C 1
ATOM 758 O O . THR A 1 96 ? -1 -5.555 7.957 1 52.22 96 THR A O 1
ATOM 761 N N . LEU A 1 97 ? -2.783 -6.895 7.98 1 55.34 97 LEU A N 1
ATOM 762 C CA . LEU A 1 97 ? -2.459 -7.543 9.25 1 55.34 97 LEU A CA 1
ATOM 763 C C . LEU A 1 97 ? -1.196 -8.391 9.117 1 55.34 97 LEU A C 1
ATOM 765 O O . LEU A 1 97 ? -0.373 -8.43 10.039 1 55.34 97 LEU A O 1
ATOM 769 N N . THR A 1 98 ? -1.038 -9.086 7.938 1 62.69 98 THR A N 1
ATOM 770 C CA . THR A 1 98 ? 0.077 -10.008 7.75 1 62.69 98 THR A CA 1
ATOM 771 C C . THR A 1 98 ? 0.654 -9.883 6.344 1 62.69 98 THR A C 1
ATOM 773 O O . THR A 1 98 ? -0.091 -9.844 5.363 1 62.69 98 THR A O 1
ATOM 776 N N . THR A 1 99 ? 1.941 -9.555 6.25 1 69.62 99 THR A N 1
ATOM 777 C CA . THR A 1 99 ? 2.643 -9.539 4.973 1 69.62 99 THR A CA 1
ATOM 778 C C . THR A 1 99 ? 3.584 -10.734 4.859 1 69.62 99 THR A C 1
ATOM 780 O O . THR A 1 99 ? 4.395 -10.984 5.754 1 69.62 99 THR A O 1
ATOM 783 N N . LEU A 1 100 ? 3.348 -11.594 3.838 1 74.56 100 LEU A N 1
ATOM 784 C CA . LEU A 1 100 ? 4.207 -12.734 3.566 1 74.56 100 LEU A CA 1
ATOM 785 C C . LEU A 1 100 ? 5.078 -12.484 2.338 1 74.56 100 LEU A C 1
ATOM 787 O O . LEU A 1 100 ? 4.676 -11.758 1.428 1 74.56 100 LEU A O 1
ATOM 791 N N . ASP A 1 101 ? 6.309 -12.969 2.436 1 77.25 101 ASP A N 1
ATOM 792 C CA . ASP A 1 101 ? 7.246 -12.914 1.318 1 77.25 101 ASP A CA 1
ATOM 793 C C . ASP A 1 101 ? 7.652 -14.312 0.866 1 77.25 101 ASP A C 1
ATOM 795 O O . ASP A 1 101 ? 8.375 -15.016 1.574 1 77.25 101 ASP A O 1
ATOM 799 N N . TRP A 1 102 ? 7.266 -14.75 -0.387 1 85.38 102 TRP A N 1
ATOM 800 C CA . TRP A 1 102 ? 7.531 -16.109 -0.855 1 85.38 102 TRP A CA 1
ATOM 801 C C . TRP A 1 102 ? 8.797 -16.141 -1.709 1 85.38 102 TRP A C 1
ATOM 803 O O . TRP A 1 102 ? 9.352 -17.219 -1.949 1 85.38 102 TRP A O 1
ATOM 813 N N . ASN A 1 103 ? 9.344 -15.078 -2.098 1 78.75 103 ASN A N 1
ATOM 814 C CA . ASN A 1 103 ? 10.586 -15 -2.861 1 78.75 103 ASN A CA 1
ATOM 815 C C . ASN A 1 103 ? 10.656 -16.078 -3.936 1 78.75 103 ASN A C 1
ATOM 817 O O . ASN A 1 103 ? 11.508 -16.969 -3.871 1 78.75 103 ASN A O 1
ATOM 821 N N . LEU A 1 104 ? 9.859 -16.016 -4.938 1 87.25 104 LEU A N 1
ATOM 822 C CA . LEU A 1 104 ? 9.789 -17 -6.016 1 87.25 104 LEU A CA 1
ATOM 823 C C . LEU A 1 104 ? 10.492 -16.484 -7.27 1 87.25 104 LEU A C 1
ATOM 825 O O . LEU A 1 104 ? 10.391 -15.305 -7.598 1 87.25 104 LEU A O 1
ATOM 829 N N . GLU A 1 105 ? 11.203 -17.391 -7.891 1 84.31 105 GLU A N 1
ATOM 830 C CA . GLU A 1 105 ? 11.898 -17.016 -9.125 1 84.31 105 GLU A CA 1
ATOM 831 C C . GLU A 1 105 ? 10.914 -16.547 -10.195 1 84.31 105 GLU A C 1
ATOM 833 O O . GLU A 1 105 ? 9.844 -17.141 -10.359 1 84.31 105 GLU A O 1
ATOM 838 N N . ASP A 1 106 ? 11.352 -15.555 -10.891 1 85.88 106 ASP A N 1
ATOM 839 C CA . ASP A 1 106 ? 10.523 -15 -11.961 1 85.88 106 ASP A CA 1
ATOM 840 C C . ASP A 1 106 ? 10.617 -15.859 -13.219 1 85.88 106 ASP A C 1
ATOM 842 O O . ASP A 1 106 ? 11.703 -16.031 -13.781 1 85.88 106 ASP A O 1
ATOM 846 N N . PRO A 1 107 ? 9.453 -16.328 -13.695 1 90.25 107 PRO A N 1
ATOM 847 C CA . PRO A 1 107 ? 9.492 -17.141 -14.906 1 90.25 107 PRO A CA 1
ATOM 848 C C . PRO A 1 107 ? 10.023 -16.375 -16.125 1 90.25 107 PRO A C 1
ATOM 850 O O . PRO A 1 107 ? 10.469 -16.984 -17.094 1 90.25 107 PRO A O 1
ATOM 853 N N . ALA A 1 108 ? 9.938 -15.078 -16.125 1 84.12 108 ALA A N 1
ATOM 854 C CA . ALA A 1 108 ? 10.477 -14.273 -17.234 1 84.12 108 ALA A CA 1
ATOM 855 C C . ALA A 1 108 ? 11.984 -14.461 -17.344 1 84.12 108 ALA A C 1
ATOM 857 O O . ALA A 1 108 ? 12.562 -14.18 -18.406 1 84.12 108 ALA A O 1
ATOM 858 N N . ASN A 1 109 ? 12.586 -14.953 -16.297 1 84.5 109 ASN A N 1
ATOM 859 C CA . ASN A 1 109 ? 14.031 -15.102 -16.281 1 84.5 109 ASN A CA 1
ATOM 860 C C . ASN A 1 109 ? 14.461 -16.516 -16.641 1 84.5 109 ASN A C 1
ATOM 862 O O . ASN A 1 109 ? 15.656 -16.828 -16.641 1 84.5 109 ASN A O 1
ATOM 866 N N . PHE A 1 110 ? 13.484 -17.344 -16.906 1 89.88 110 PHE A N 1
ATOM 867 C CA . PHE A 1 110 ? 13.828 -18.719 -17.25 1 89.88 110 PHE A CA 1
ATOM 868 C C . PHE A 1 110 ? 14.578 -18.781 -18.578 1 89.88 110 PHE A C 1
ATOM 870 O O . PHE A 1 110 ? 14.18 -18.125 -19.547 1 89.88 110 PHE A O 1
ATOM 877 N N . THR A 1 111 ? 15.711 -19.422 -18.5 1 90 111 THR A N 1
ATOM 878 C CA . THR A 1 111 ? 16.516 -19.562 -19.703 1 90 111 THR A CA 1
ATOM 879 C C . THR A 1 111 ? 16.625 -21.031 -20.109 1 90 111 THR A C 1
ATOM 881 O O . THR A 1 111 ? 16.312 -21.922 -19.312 1 90 111 THR A O 1
ATOM 884 N N . GLY A 1 112 ? 16.953 -21.312 -21.391 1 92.12 112 GLY A N 1
ATOM 885 C CA . GLY A 1 112 ? 17.109 -22.672 -21.891 1 92.12 112 GLY A CA 1
ATOM 886 C C . GLY A 1 112 ? 16.125 -23.016 -23 1 92.12 112 GLY A C 1
ATOM 887 O O . GLY A 1 112 ? 15.57 -22.125 -23.641 1 92.12 112 GLY A O 1
ATOM 888 N N . THR A 1 113 ? 15.992 -24.328 -23.219 1 93.31 113 THR A N 1
ATOM 889 C CA . THR A 1 113 ? 15.047 -24.812 -24.219 1 93.31 113 THR A CA 1
ATOM 890 C C . THR A 1 113 ? 13.609 -24.688 -23.719 1 93.31 113 THR A C 1
ATOM 892 O O . THR A 1 113 ? 13.375 -24.438 -22.531 1 93.31 113 THR A O 1
ATOM 895 N N . GLU A 1 114 ? 12.711 -24.766 -24.656 1 92.62 114 GLU A N 1
ATOM 896 C CA . GLU A 1 114 ? 11.297 -24.703 -24.281 1 92.62 114 GLU A CA 1
ATOM 897 C C . GLU A 1 114 ? 10.961 -25.766 -23.234 1 92.62 114 GLU A C 1
ATOM 899 O O . GLU A 1 114 ? 10.211 -25.484 -22.297 1 92.62 114 GLU A O 1
ATOM 904 N N . GLU A 1 115 ? 11.539 -26.875 -23.453 1 93.69 115 GLU A N 1
ATOM 905 C CA . GLU A 1 115 ? 11.281 -27.969 -22.516 1 93.69 115 GLU A CA 1
ATOM 906 C C . GLU A 1 115 ? 11.852 -27.656 -21.125 1 93.69 115 GLU A C 1
ATOM 908 O O . GLU A 1 115 ? 11.227 -27.984 -20.109 1 93.69 115 GLU A O 1
ATOM 913 N N . GLU A 1 116 ? 12.961 -27.016 -21.188 1 94.38 116 GLU A N 1
ATOM 914 C CA . GLU A 1 116 ? 13.594 -26.656 -19.922 1 94.38 116 GLU A CA 1
ATOM 915 C C . GLU A 1 116 ? 12.797 -25.578 -19.188 1 94.38 116 GLU A C 1
ATOM 917 O O . GLU A 1 116 ? 12.633 -25.625 -17.969 1 94.38 116 GLU A O 1
ATOM 922 N N . LYS A 1 117 ? 12.383 -24.703 -19.969 1 94.69 117 LYS A N 1
ATOM 923 C CA . LYS A 1 117 ? 11.578 -23.625 -19.391 1 94.69 117 LYS A CA 1
ATOM 924 C C . LYS A 1 117 ? 10.25 -24.156 -18.844 1 94.69 117 LYS A C 1
ATOM 926 O O . LYS A 1 117 ? 9.789 -23.719 -17.797 1 94.69 117 LYS A O 1
ATOM 931 N N . LEU A 1 118 ? 9.719 -25.078 -19.547 1 95.38 118 LEU A N 1
ATOM 932 C CA . LEU A 1 118 ? 8.469 -25.688 -19.109 1 95.38 118 LEU A CA 1
ATOM 933 C C . LEU A 1 118 ? 8.664 -26.453 -17.797 1 95.38 118 LEU A C 1
ATOM 935 O O . LEU A 1 118 ? 7.805 -26.406 -16.922 1 95.38 118 LEU A O 1
ATOM 939 N N . LYS A 1 119 ? 9.703 -27.156 -17.781 1 95.62 119 LYS A N 1
ATOM 940 C CA . LYS A 1 119 ? 10.008 -27.891 -16.547 1 95.62 119 LYS A CA 1
ATOM 941 C C . LYS A 1 119 ? 10.148 -26.938 -15.367 1 95.62 119 LYS A C 1
ATOM 943 O O . LYS A 1 119 ? 9.609 -27.203 -14.289 1 95.62 119 LYS A O 1
ATOM 948 N N . LYS A 1 120 ? 10.836 -25.844 -15.57 1 94.75 120 LYS A N 1
ATOM 949 C CA . LYS A 1 120 ? 11 -24.844 -14.523 1 94.75 120 LYS A CA 1
ATOM 950 C C . LYS A 1 120 ? 9.656 -24.25 -14.125 1 94.75 120 LYS A C 1
ATOM 952 O O . LYS A 1 120 ? 9.414 -23.984 -12.945 1 94.75 120 LYS A O 1
ATOM 957 N N . ALA A 1 121 ? 8.898 -24.031 -15.102 1 95.88 121 ALA A N 1
ATOM 958 C CA . ALA A 1 121 ? 7.566 -23.484 -14.844 1 95.88 121 ALA A CA 1
ATOM 959 C C . ALA A 1 121 ? 6.723 -24.453 -14.023 1 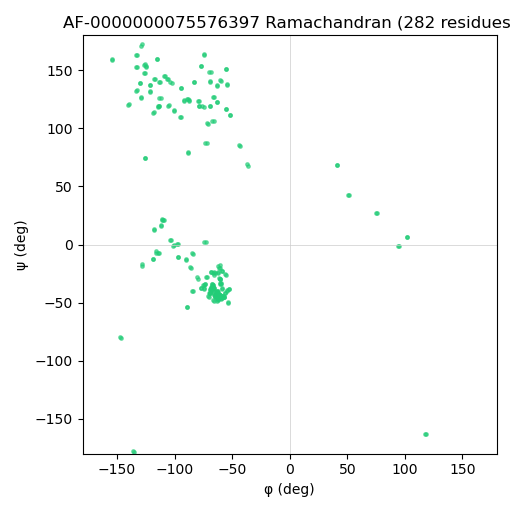95.88 121 ALA A C 1
ATOM 961 O O . ALA A 1 121 ? 5.973 -24.047 -13.133 1 95.88 121 ALA A O 1
ATOM 962 N N . ARG A 1 122 ? 6.82 -25.719 -14.312 1 96.88 122 ARG A N 1
ATOM 963 C CA . ARG A 1 122 ? 6.105 -26.734 -13.555 1 96.88 122 ARG A CA 1
ATOM 964 C C . ARG A 1 122 ? 6.59 -26.781 -12.109 1 96.88 122 ARG A C 1
ATOM 966 O O . ARG A 1 122 ? 5.785 -26.906 -11.18 1 96.88 122 ARG A O 1
ATOM 973 N N . ASP A 1 123 ? 7.848 -26.672 -12.031 1 95.5 123 ASP A N 1
ATOM 974 C CA . ASP A 1 123 ? 8.414 -26.656 -10.688 1 95.5 123 ASP A CA 1
ATOM 975 C C . ASP A 1 123 ? 7.898 -25.438 -9.898 1 95.5 123 ASP A C 1
ATOM 977 O O . ASP A 1 123 ? 7.57 -25.562 -8.719 1 95.5 123 ASP A O 1
ATOM 981 N N . LEU A 1 124 ? 7.902 -24.359 -10.5 1 94.44 124 LEU A N 1
ATOM 982 C CA . LEU A 1 124 ? 7.383 -23.141 -9.891 1 94.44 124 LEU A CA 1
ATOM 983 C C . LEU A 1 124 ? 5.914 -23.312 -9.508 1 94.44 124 LEU A C 1
ATOM 985 O O . LEU A 1 124 ? 5.508 -22.922 -8.414 1 94.44 124 LEU A O 1
ATOM 989 N N . ARG A 1 125 ? 5.145 -23.859 -10.398 1 96.25 125 ARG A N 1
ATOM 990 C CA . ARG A 1 125 ? 3.734 -24.141 -10.141 1 96.25 125 ARG A CA 1
ATOM 991 C C . ARG A 1 125 ? 3.564 -24.969 -8.867 1 96.25 125 ARG A C 1
ATOM 993 O O . ARG A 1 125 ? 2.748 -24.641 -8.008 1 96.25 125 ARG A O 1
ATOM 1000 N N . ASN A 1 126 ? 4.324 -26 -8.828 1 95.88 126 ASN A N 1
ATOM 1001 C CA . ASN A 1 126 ? 4.234 -26.891 -7.68 1 95.88 126 ASN A CA 1
ATOM 1002 C C . ASN A 1 126 ? 4.633 -26.188 -6.387 1 95.88 126 ASN A C 1
ATOM 1004 O O . ASN A 1 126 ? 4.02 -26.406 -5.34 1 95.88 126 ASN A O 1
ATOM 1008 N N . LYS A 1 127 ? 5.625 -25.422 -6.48 1 92.88 127 LYS A N 1
ATOM 1009 C CA . LYS A 1 127 ? 6.082 -24.672 -5.312 1 92.88 127 LYS A CA 1
ATOM 1010 C C . LYS A 1 127 ? 5.012 -23.703 -4.832 1 92.88 127 LYS A C 1
ATOM 1012 O O . LYS A 1 127 ? 4.75 -23.594 -3.633 1 92.88 127 LYS A O 1
ATOM 1017 N N . ILE A 1 128 ? 4.41 -22.984 -5.684 1 94.69 128 ILE A N 1
ATOM 1018 C CA .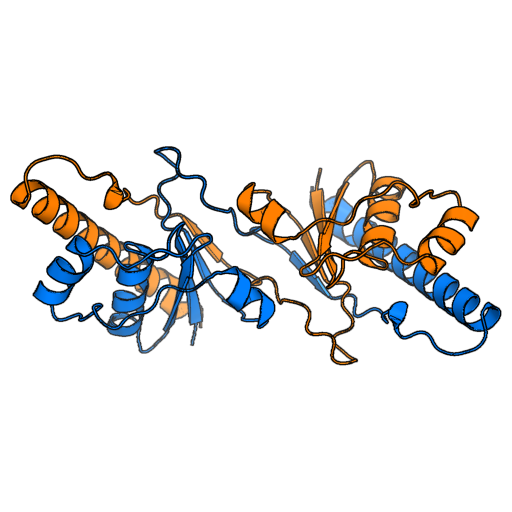 ILE A 1 128 ? 3.369 -22.016 -5.344 1 94.69 128 ILE A CA 1
ATOM 1019 C C . ILE A 1 128 ? 2.17 -22.75 -4.738 1 94.69 128 ILE A C 1
ATOM 1021 O O . ILE A 1 128 ? 1.581 -22.281 -3.762 1 94.69 128 ILE A O 1
ATOM 1025 N N . ARG A 1 129 ? 1.835 -23.859 -5.344 1 94.69 129 ARG A N 1
ATOM 1026 C CA . ARG A 1 129 ? 0.739 -24.656 -4.797 1 94.69 129 ARG A CA 1
ATOM 1027 C C . ARG A 1 129 ? 1.018 -25.062 -3.352 1 94.69 129 ARG A C 1
ATOM 1029 O O . ARG A 1 129 ? 0.139 -24.953 -2.494 1 94.69 129 ARG A O 1
ATOM 1036 N N . GLU A 1 130 ? 2.197 -25.469 -3.137 1 91.88 130 GLU A N 1
ATOM 1037 C CA . GLU A 1 130 ? 2.594 -25.859 -1.784 1 91.88 130 GLU A CA 1
ATOM 1038 C C . GLU A 1 130 ? 2.51 -24.672 -0.83 1 91.88 130 GLU A C 1
ATOM 1040 O O . GLU A 1 130 ? 2.037 -24.797 0.3 1 91.88 130 GLU A O 1
ATOM 1045 N N . ASN A 1 131 ? 3.039 -23.547 -1.241 1 91.12 131 ASN A N 1
ATOM 1046 C CA . ASN A 1 131 ? 2.971 -22.344 -0.428 1 91.12 131 ASN A CA 1
ATOM 1047 C C . ASN A 1 131 ? 1.529 -21.984 -0.077 1 91.12 131 ASN A C 1
ATOM 1049 O O . ASN A 1 131 ? 1.242 -21.578 1.053 1 91.12 131 ASN A O 1
ATOM 1053 N N . VAL A 1 132 ? 0.636 -22.109 -1.023 1 93.62 132 VAL A N 1
ATOM 1054 C CA . VAL A 1 132 ? -0.774 -21.797 -0.827 1 93.62 132 VAL A CA 1
ATOM 1055 C C . VAL A 1 132 ? -1.383 -22.75 0.196 1 93.62 132 VAL A C 1
ATOM 1057 O O . VAL A 1 132 ? -2.107 -22.328 1.099 1 93.62 132 VAL A O 1
ATOM 1060 N N . ILE A 1 133 ? -1.046 -24.016 0.045 1 91.44 133 ILE A N 1
ATOM 1061 C CA . ILE A 1 133 ? -1.561 -25.016 0.973 1 91.44 133 ILE A CA 1
ATOM 1062 C C . ILE A 1 133 ? -1.067 -24.719 2.385 1 91.44 133 ILE A C 1
ATOM 1064 O O . ILE A 1 133 ? -1.841 -24.766 3.346 1 91.44 133 ILE A O 1
ATOM 1068 N N . ASP A 1 134 ? 0.162 -24.375 2.477 1 87.31 134 ASP A N 1
ATOM 1069 C CA . ASP A 1 134 ? 0.732 -24.016 3.77 1 87.31 134 ASP A CA 1
ATOM 1070 C C . ASP A 1 134 ? 0.022 -22.797 4.363 1 87.31 134 ASP A C 1
ATOM 1072 O O . ASP A 1 134 ? -0.246 -22.75 5.566 1 87.31 134 ASP A O 1
ATOM 1076 N N . MET A 1 135 ? -0.224 -21.828 3.551 1 87 135 MET A N 1
ATOM 1077 C CA . MET A 1 135 ? -0.917 -20.625 3.996 1 87 135 MET A CA 1
ATOM 1078 C C . MET A 1 135 ? -2.316 -20.953 4.504 1 87 135 MET A C 1
ATOM 1080 O O . MET A 1 135 ? -2.75 -20.438 5.531 1 87 135 MET A O 1
ATOM 1084 N N . ILE A 1 136 ? -2.998 -21.797 3.812 1 90.5 136 ILE A N 1
ATOM 1085 C CA . ILE A 1 136 ? -4.344 -22.203 4.199 1 90.5 136 ILE A CA 1
ATOM 1086 C C . ILE A 1 136 ? -4.305 -22.859 5.574 1 90.5 136 ILE A C 1
ATOM 1088 O O . ILE A 1 136 ? -5.074 -22.5 6.469 1 90.5 136 ILE A O 1
ATOM 1092 N N . ASN A 1 137 ? -3.357 -23.688 5.715 1 86.69 137 ASN A N 1
ATOM 1093 C CA . ASN A 1 137 ? -3.254 -24.422 6.973 1 86.69 137 ASN A CA 1
ATOM 1094 C C . ASN A 1 137 ? -2.895 -23.5 8.133 1 86.69 137 ASN A C 1
ATOM 1096 O O . ASN A 1 137 ? -3.336 -23.719 9.258 1 86.69 137 ASN A O 1
ATOM 1100 N N . THR A 1 138 ? -2.139 -22.547 7.816 1 82.25 138 THR A N 1
ATOM 1101 C CA . THR A 1 138 ? -1.646 -21.625 8.844 1 82.25 138 THR A CA 1
ATOM 1102 C C . THR A 1 138 ? -2.73 -20.625 9.242 1 82.25 138 THR A C 1
ATOM 1104 O O . THR A 1 138 ? -2.893 -20.328 10.422 1 82.25 138 THR A O 1
ATOM 1107 N N . TYR A 1 139 ? -3.545 -20.156 8.281 1 81.25 139 TYR A N 1
ATOM 1108 C CA . TYR A 1 139 ? -4.355 -18.984 8.555 1 81.25 139 TYR A CA 1
ATOM 1109 C C . TYR A 1 139 ? -5.84 -19.312 8.516 1 81.25 139 TYR A C 1
ATOM 1111 O O . TYR A 1 139 ? -6.684 -18.469 8.828 1 81.25 139 TYR A O 1
ATOM 1119 N N . LYS A 1 140 ? -6.176 -20.562 8.125 1 83.62 140 LYS A N 1
ATOM 1120 C CA . LYS A 1 140 ? -7.59 -20.922 8.016 1 83.62 140 LYS A CA 1
ATOM 1121 C C . LYS A 1 140 ? -8.297 -20.75 9.359 1 83.62 140 LYS A C 1
ATOM 1123 O O . LYS A 1 140 ? -9.508 -20.5 9.398 1 83.62 140 LYS A O 1
ATOM 1128 N N . GLY A 1 141 ? -7.582 -20.781 10.414 1 70.25 141 GLY A N 1
ATOM 1129 C CA . GLY A 1 141 ? -8.164 -20.641 11.742 1 70.25 141 GLY A CA 1
ATOM 1130 C C . GLY A 1 141 ? -8.227 -19.203 12.211 1 70.25 141 GLY A C 1
ATOM 1131 O O . GLY A 1 141 ? -8.766 -18.922 13.289 1 70.25 141 GLY A O 1
ATOM 1132 N N . SER A 1 142 ? -7.566 -18.359 11.523 1 58.59 142 SER A N 1
ATOM 1133 C CA . SER A 1 142 ? -7.531 -16.953 11.93 1 58.59 142 SER A CA 1
ATOM 1134 C C . SER A 1 142 ? -8.852 -16.266 11.625 1 58.59 142 SER A C 1
ATOM 1136 O O . SER A 1 142 ? -9.016 -15.07 11.898 1 58.59 142 SER A O 1
ATOM 1138 N N . ILE A 1 143 ? -9.906 -16.953 11.078 1 55 143 ILE A N 1
ATOM 1139 C CA . ILE A 1 143 ? -11.258 -16.422 10.891 1 55 143 ILE A CA 1
ATOM 1140 C C . ILE A 1 143 ? -12.117 -16.766 12.102 1 55 143 ILE A C 1
ATOM 1142 O O . ILE A 1 143 ? -12.062 -17.891 12.617 1 55 143 ILE A O 1
ATOM 1146 N N . MET B 1 1 ? -14.781 -14.375 5.223 1 84.44 1 MET B N 1
ATOM 1147 C CA . MET B 1 1 ? -13.664 -14.93 4.457 1 84.44 1 MET B CA 1
ATOM 1148 C C . MET B 1 1 ? -12.43 -14.039 4.562 1 84.44 1 MET B C 1
ATOM 1150 O O . MET B 1 1 ? -12.555 -12.812 4.66 1 84.44 1 MET B O 1
ATOM 1154 N N . ILE B 1 2 ? -11.211 -14.703 4.629 1 82.69 2 ILE B N 1
ATOM 1155 C CA . ILE B 1 2 ? -9.945 -13.977 4.676 1 82.69 2 ILE B CA 1
ATOM 1156 C C . ILE B 1 2 ? -9.57 -13.5 3.277 1 82.69 2 ILE B C 1
ATOM 1158 O O . ILE B 1 2 ? -9.438 -14.305 2.354 1 82.69 2 ILE B O 1
ATOM 1162 N N . LYS B 1 3 ? -9.469 -12.234 3.123 1 88.25 3 LYS B N 1
ATOM 1163 C CA . LYS B 1 3 ? -9.117 -11.656 1.829 1 88.25 3 LYS B CA 1
ATOM 1164 C C . LYS B 1 3 ? -7.602 -11.539 1.674 1 88.25 3 LYS B C 1
ATOM 1166 O O . LYS B 1 3 ? -6.934 -10.938 2.516 1 88.25 3 LYS B O 1
ATOM 1171 N N . VAL B 1 4 ? -7.133 -12.125 0.588 1 87.88 4 VAL B N 1
ATOM 1172 C CA . VAL B 1 4 ? -5.691 -12.156 0.366 1 87.88 4 VAL B CA 1
ATOM 1173 C C . VAL B 1 4 ? -5.355 -11.484 -0.962 1 87.88 4 VAL B C 1
ATOM 1175 O O . VAL B 1 4 ? -6.043 -11.695 -1.964 1 87.88 4 VAL B O 1
ATOM 1178 N N . LEU B 1 5 ? -4.336 -10.711 -0.925 1 88.75 5 LEU B N 1
ATOM 1179 C CA . LEU B 1 5 ? -3.811 -10.102 -2.145 1 88.75 5 LEU B CA 1
ATOM 1180 C C . LEU B 1 5 ? -2.414 -10.633 -2.457 1 88.75 5 LEU B C 1
ATOM 1182 O O . LEU B 1 5 ? -1.505 -10.523 -1.63 1 88.75 5 LEU B O 1
ATOM 1186 N N . PHE B 1 6 ? -2.324 -11.289 -3.637 1 90.62 6 PHE B N 1
ATOM 1187 C CA . PHE B 1 6 ? -1.013 -11.688 -4.133 1 90.62 6 PHE B CA 1
ATOM 1188 C C . PHE B 1 6 ? -0.424 -10.617 -5.039 1 90.62 6 PHE B C 1
ATOM 1190 O O . PHE B 1 6 ? -1.05 -10.211 -6.02 1 90.62 6 PHE B O 1
ATOM 1197 N N . VAL B 1 7 ? 0.819 -10.172 -4.641 1 86.81 7 VAL B N 1
ATOM 1198 C CA . VAL B 1 7 ? 1.386 -9.039 -5.367 1 86.81 7 VAL B CA 1
ATOM 1199 C C . VAL B 1 7 ? 2.723 -9.438 -5.984 1 86.81 7 VAL B C 1
ATOM 1201 O O . VAL B 1 7 ? 3.535 -10.109 -5.344 1 86.81 7 VAL B O 1
ATOM 1204 N N . CYS B 1 8 ? 2.859 -9.117 -7.23 1 86 8 CYS B N 1
ATOM 1205 C CA . CYS B 1 8 ? 4.137 -9.18 -7.926 1 86 8 CYS B CA 1
ATOM 1206 C C . CYS B 1 8 ? 4.359 -7.938 -8.781 1 86 8 CYS B C 1
ATOM 1208 O O . CYS B 1 8 ? 3.609 -6.965 -8.672 1 86 8 CYS B O 1
ATOM 1210 N N . VAL B 1 9 ? 5.469 -7.926 -9.484 1 81.69 9 VAL B N 1
ATOM 1211 C CA . VAL B 1 9 ? 5.805 -6.73 -10.25 1 81.69 9 VAL B CA 1
ATOM 1212 C C . VAL B 1 9 ? 4.859 -6.594 -11.445 1 81.69 9 VAL B C 1
ATOM 1214 O O . VAL B 1 9 ? 4.234 -5.547 -11.633 1 81.69 9 VAL B O 1
ATOM 1217 N N . HIS B 1 10 ? 4.582 -7.668 -12.164 1 87.5 10 HIS B N 1
ATOM 1218 C CA . HIS B 1 10 ? 3.887 -7.551 -13.445 1 87.5 10 HIS B CA 1
ATOM 1219 C C . HIS B 1 10 ? 2.508 -8.203 -13.383 1 87.5 10 HIS B C 1
ATOM 1221 O O . HIS B 1 10 ? 1.72 -8.086 -14.32 1 87.5 10 HIS B O 1
ATOM 1227 N N . ASN B 1 11 ? 2.219 -8.906 -12.242 1 92.88 11 ASN B N 1
ATOM 1228 C CA . ASN B 1 11 ? 0.98 -9.672 -12.148 1 92.88 11 ASN B CA 1
ATOM 1229 C C . ASN B 1 11 ? 0.797 -10.602 -13.344 1 92.88 11 ASN B C 1
ATOM 1231 O O . ASN B 1 11 ? -0.301 -10.695 -13.891 1 92.88 11 ASN B O 1
ATOM 1235 N N . SER B 1 12 ? 1.872 -11.258 -13.734 1 92.56 12 SER B N 1
ATOM 1236 C CA . SER B 1 12 ? 1.824 -11.984 -15 1 92.56 12 SER B CA 1
ATOM 1237 C C . SER B 1 12 ? 2.061 -13.477 -14.789 1 92.56 12 SER B C 1
ATOM 1239 O O . SER B 1 12 ? 1.863 -14.273 -15.703 1 92.56 12 SER B O 1
ATOM 1241 N N . ALA B 1 13 ? 2.494 -13.914 -13.664 1 94.12 13 ALA B N 1
ATOM 1242 C CA . ALA B 1 13 ? 2.875 -15.32 -13.516 1 94.12 13 ALA B CA 1
ATOM 1243 C C . ALA B 1 13 ? 2.576 -15.82 -12.109 1 94.12 13 ALA B C 1
ATOM 1245 O O . ALA B 1 13 ? 1.518 -16.406 -11.859 1 94.12 13 ALA B O 1
ATOM 1246 N N . ARG B 1 14 ? 3.482 -15.492 -11.156 1 92.62 14 ARG B N 1
ATOM 1247 C CA . ARG B 1 14 ? 3.443 -16.078 -9.82 1 92.62 14 ARG B CA 1
ATOM 1248 C C . ARG B 1 14 ? 2.182 -15.648 -9.078 1 92.62 14 ARG B C 1
ATOM 1250 O O . ARG B 1 14 ? 1.519 -16.469 -8.445 1 92.62 14 ARG B O 1
ATOM 1257 N N . SER B 1 15 ? 1.874 -14.422 -9.203 1 94.38 15 SER B N 1
ATOM 1258 C CA . SER B 1 15 ? 0.699 -13.922 -8.5 1 94.38 15 SER B CA 1
ATOM 1259 C C . SER B 1 15 ? -0.585 -14.508 -9.078 1 94.38 15 SER B C 1
ATOM 1261 O O . SER B 1 15 ? -1.525 -14.805 -8.336 1 94.38 15 SER B O 1
ATOM 1263 N N . GLN B 1 16 ? -0.63 -14.672 -10.305 1 96.19 16 GLN B N 1
ATOM 1264 C CA . GLN B 1 16 ? -1.783 -15.273 -10.969 1 96.19 16 GLN B CA 1
ATOM 1265 C C . GLN B 1 16 ? -1.972 -16.719 -10.539 1 96.19 16 GLN B C 1
ATOM 1267 O O . GLN B 1 16 ? -3.094 -17.156 -10.258 1 96.19 16 GLN B O 1
ATOM 1272 N N . MET B 1 17 ? -0.884 -17.438 -10.516 1 96.38 17 MET B N 1
ATOM 1273 C CA . MET B 1 17 ? -0.938 -18.828 -10.086 1 96.38 17 MET B CA 1
ATOM 1274 C C . MET B 1 17 ? -1.446 -18.953 -8.656 1 96.38 17 MET B C 1
ATOM 1276 O O . MET B 1 17 ? -2.322 -19.766 -8.359 1 96.38 17 MET B O 1
ATOM 1280 N N . ALA B 1 18 ? -0.892 -18.125 -7.855 1 95.94 18 ALA B N 1
ATOM 1281 C CA . ALA B 1 18 ? -1.248 -18.156 -6.441 1 95.94 18 ALA B CA 1
ATOM 1282 C C . ALA B 1 18 ? -2.725 -17.828 -6.238 1 95.94 18 ALA B C 1
ATOM 1284 O O . ALA B 1 18 ? -3.41 -18.484 -5.449 1 95.94 18 ALA B O 1
ATOM 1285 N N . GLU B 1 19 ? -3.215 -16.812 -6.926 1 97.12 19 GLU B N 1
ATOM 1286 C CA . GLU B 1 19 ? -4.625 -16.438 -6.875 1 97.12 19 GLU B CA 1
ATOM 1287 C C . GLU B 1 19 ? -5.516 -17.609 -7.273 1 97.12 19 GLU B C 1
ATOM 1289 O O . GLU B 1 19 ? -6.492 -17.922 -6.582 1 97.12 19 GLU B O 1
ATOM 1294 N N . ALA B 1 20 ? -5.16 -18.297 -8.352 1 97.06 20 ALA B N 1
ATOM 1295 C CA . ALA B 1 20 ? -5.945 -19.422 -8.844 1 97.06 20 ALA B CA 1
ATOM 1296 C C . ALA B 1 20 ? -5.984 -20.547 -7.82 1 97.06 20 ALA B C 1
ATOM 1298 O O . ALA B 1 20 ? -7.059 -21.062 -7.5 1 97.06 20 ALA B O 1
ATOM 1299 N N . PHE B 1 21 ? -4.812 -20.891 -7.316 1 96.25 21 PHE B N 1
ATOM 1300 C CA . PHE B 1 21 ? -4.715 -21.984 -6.367 1 96.25 21 PHE B CA 1
ATOM 1301 C C . PHE B 1 21 ? -5.504 -21.672 -5.098 1 96.25 21 PHE B C 1
ATOM 1303 O O . PHE B 1 21 ? -6.258 -22.516 -4.609 1 96.25 21 PHE B O 1
ATOM 1310 N N . LEU B 1 22 ? -5.344 -20.469 -4.562 1 95.81 22 LEU B N 1
ATOM 1311 C CA . LEU B 1 22 ? -5.98 -20.156 -3.287 1 95.81 22 LEU B CA 1
ATOM 1312 C C . LEU B 1 22 ? -7.496 -20.109 -3.439 1 95.81 22 LEU B C 1
ATOM 1314 O O . LEU B 1 22 ? -8.234 -20.578 -2.568 1 95.81 22 LEU B O 1
ATOM 1318 N N . ASN B 1 23 ? -7.953 -19.562 -4.516 1 96.94 23 ASN B N 1
ATOM 1319 C CA . ASN B 1 23 ? -9.391 -19.453 -4.73 1 96.94 23 ASN B CA 1
ATOM 1320 C C . ASN B 1 23 ? -10.023 -20.828 -4.945 1 96.94 23 ASN B C 1
ATOM 1322 O O . ASN B 1 23 ? -11.227 -21 -4.746 1 96.94 23 ASN B O 1
ATOM 1326 N N . ASP B 1 24 ? -9.203 -21.766 -5.375 1 96.44 24 ASP B N 1
ATOM 1327 C CA . ASP B 1 24 ? -9.695 -23.125 -5.566 1 96.44 24 ASP B CA 1
ATOM 1328 C C . ASP B 1 24 ? -9.562 -23.953 -4.285 1 96.44 24 ASP B C 1
ATOM 1330 O O . ASP B 1 24 ? -10.555 -24.438 -3.746 1 96.44 24 ASP B O 1
ATOM 1334 N N . LEU B 1 25 ? -8.367 -23.984 -3.754 1 94.38 25 LEU B N 1
ATOM 1335 C CA . LEU B 1 25 ? -8.047 -24.859 -2.635 1 94.38 25 LEU B CA 1
ATOM 1336 C C . LEU B 1 25 ? -8.523 -24.266 -1.318 1 94.38 25 LEU B C 1
ATOM 1338 O O . LEU B 1 25 ? -8.773 -25 -0.355 1 94.38 25 LEU B O 1
ATOM 1342 N N . GLY B 1 26 ? -8.594 -22.969 -1.259 1 93.25 26 GLY B N 1
ATOM 1343 C CA . GLY B 1 26 ? -8.961 -22.281 -0.032 1 93.25 26 GLY B CA 1
ATOM 1344 C C . GLY B 1 26 ? -10.328 -21.609 -0.109 1 93.25 26 GLY B C 1
ATOM 1345 O O . GLY B 1 26 ? -10.625 -20.719 0.677 1 93.25 26 GLY B O 1
ATOM 1346 N N . ARG B 1 27 ? -11.219 -22.047 -1.032 1 93.38 27 ARG B N 1
ATOM 1347 C CA . ARG B 1 27 ? -12.461 -21.375 -1.398 1 93.38 27 ARG B CA 1
ATOM 1348 C C . ARG B 1 27 ? -13.391 -21.25 -0.197 1 93.38 27 ARG B C 1
ATOM 1350 O O . ARG B 1 27 ? -14.219 -20.344 -0.143 1 93.38 27 ARG B O 1
ATOM 1357 N N . ASP B 1 28 ? -13.195 -22.031 0.801 1 91.31 28 ASP B N 1
ATOM 1358 C CA . ASP B 1 28 ? -14.102 -22.031 1.945 1 91.31 28 ASP B CA 1
ATOM 1359 C C . ASP B 1 28 ? -13.695 -20.969 2.963 1 91.31 28 ASP B C 1
ATOM 1361 O O . ASP B 1 28 ? -14.508 -20.531 3.785 1 91.31 28 ASP B O 1
ATOM 1365 N N . TYR B 1 29 ? -12.5 -20.562 2.873 1 89.81 29 TYR B N 1
ATOM 1366 C CA . TYR B 1 29 ? -11.984 -19.734 3.953 1 89.81 29 TYR B CA 1
ATOM 1367 C C . TYR B 1 29 ? -11.359 -18.453 3.406 1 89.81 29 TYR B C 1
ATOM 1369 O O . TYR B 1 29 ? -11.188 -17.484 4.141 1 89.81 29 TYR B O 1
ATOM 1377 N N . PHE B 1 30 ? -11.055 -18.438 2.088 1 91.31 30 PHE B N 1
ATOM 1378 C CA . PHE B 1 30 ? -10.258 -17.344 1.543 1 91.31 30 PHE B CA 1
ATOM 1379 C C . PHE B 1 30 ? -10.875 -16.812 0.259 1 91.31 30 PHE B C 1
ATOM 1381 O O . PHE B 1 30 ? -11.633 -17.516 -0.412 1 91.31 30 PHE B O 1
ATOM 1388 N N . VAL B 1 31 ? -10.617 -15.609 0.017 1 94.5 31 VAL B N 1
ATOM 1389 C CA . VAL B 1 31 ? -10.812 -14.984 -1.286 1 94.5 31 VAL B CA 1
ATOM 1390 C C . VAL B 1 31 ? -9.539 -14.258 -1.709 1 94.5 31 VAL B C 1
ATOM 1392 O O . VAL B 1 31 ? -8.992 -13.461 -0.943 1 94.5 31 VAL B O 1
ATOM 1395 N N . ALA B 1 32 ? -9.07 -14.594 -2.914 1 94.62 32 ALA B N 1
ATOM 1396 C CA . ALA B 1 32 ? -7.773 -14.07 -3.334 1 94.62 32 ALA B CA 1
ATOM 1397 C C . ALA B 1 32 ? -7.918 -13.188 -4.574 1 94.62 32 ALA B C 1
ATOM 1399 O O . ALA B 1 32 ? -8.766 -13.445 -5.43 1 94.62 32 ALA B O 1
ATOM 1400 N N . GLU B 1 33 ? -7.191 -12.18 -4.613 1 94.56 33 GLU B N 1
ATOM 1401 C CA . GLU B 1 33 ? -6.926 -11.359 -5.793 1 94.56 33 GLU B CA 1
ATOM 1402 C C . GLU B 1 33 ? -5.43 -11.211 -6.035 1 94.56 33 GLU B C 1
ATOM 1404 O O . GLU B 1 33 ? -4.621 -11.43 -5.129 1 94.56 33 GLU B O 1
ATOM 1409 N N . SER B 1 34 ? -5.082 -10.984 -7.238 1 94.38 34 SER B N 1
ATOM 1410 C CA . SER B 1 34 ? -3.689 -10.695 -7.559 1 94.38 34 SER B CA 1
ATOM 1411 C C . SER B 1 34 ? -3.555 -9.383 -8.328 1 94.38 34 SER B C 1
ATOM 1413 O O . SER B 1 34 ? -4.492 -8.961 -9.008 1 94.38 34 SER B O 1
ATOM 1415 N N . ALA B 1 35 ? -2.453 -8.734 -8.086 1 90.94 35 ALA B N 1
ATOM 1416 C CA . ALA B 1 35 ? -2.172 -7.461 -8.758 1 90.94 35 ALA B CA 1
ATOM 1417 C C . ALA B 1 35 ? -0.669 -7.211 -8.844 1 90.94 35 ALA B C 1
ATOM 1419 O O . ALA B 1 35 ? 0.117 -7.859 -8.148 1 90.94 35 ALA B O 1
ATOM 1420 N N . GLY B 1 36 ? -0.348 -6.332 -9.781 1 86.69 36 GLY B N 1
ATOM 1421 C CA . GLY B 1 36 ? 1.038 -5.918 -9.93 1 86.69 36 GLY B CA 1
ATOM 1422 C C . GLY B 1 36 ? 1.214 -4.41 -9.953 1 86.69 36 GLY B C 1
ATOM 1423 O O . GLY B 1 36 ? 0.239 -3.668 -10.078 1 86.69 36 GLY B O 1
ATOM 1424 N N . PHE B 1 37 ? 2.449 -4.031 -9.898 1 79.94 37 PHE B N 1
ATOM 1425 C CA . PHE B 1 37 ? 2.787 -2.615 -9.969 1 79.94 37 PHE B CA 1
ATOM 1426 C C . PHE B 1 37 ? 2.859 -2.145 -11.414 1 79.94 37 PHE B C 1
ATOM 1428 O O . PHE B 1 37 ? 2.51 -1.003 -11.719 1 79.94 37 PHE B O 1
ATOM 1435 N N . GLU B 1 38 ? 3.416 -2.984 -12.242 1 83.81 38 GLU B N 1
ATOM 1436 C CA . GLU B 1 38 ? 3.512 -2.77 -13.688 1 83.81 38 GLU B CA 1
ATOM 1437 C C . GLU B 1 38 ? 2.932 -3.947 -14.461 1 83.81 38 GLU B C 1
ATOM 1439 O O . GLU B 1 38 ? 3.67 -4.719 -15.07 1 83.81 38 GLU B O 1
ATOM 1444 N N . PRO B 1 39 ? 1.623 -3.932 -14.406 1 89.69 39 PRO B N 1
ATOM 1445 C CA . PRO B 1 39 ? 0.987 -5.109 -15.008 1 89.69 39 PRO B CA 1
ATOM 1446 C C . PRO B 1 39 ? 1.431 -5.352 -16.453 1 89.69 39 PRO B C 1
ATOM 1448 O O . PRO B 1 39 ? 1.627 -4.398 -17.203 1 89.69 39 PRO B O 1
ATOM 1451 N N . SER B 1 40 ? 1.686 -6.555 -16.812 1 90.88 40 SER B N 1
ATOM 1452 C CA . SER B 1 40 ? 2.018 -7.031 -18.156 1 90.88 40 SER B CA 1
ATOM 1453 C C . SER B 1 40 ? 1.204 -8.273 -18.516 1 90.88 40 SER B C 1
ATOM 1455 O O . SER B 1 40 ? 0.573 -8.883 -17.656 1 90.88 40 SER B O 1
ATOM 1457 N N . PRO B 1 41 ? 1.141 -8.609 -19.797 1 92.94 41 PRO B N 1
ATOM 1458 C CA . PRO B 1 41 ? 0.388 -9.805 -20.172 1 92.94 41 PRO B CA 1
ATOM 1459 C C . PRO B 1 41 ? 0.859 -11.055 -19.438 1 92.94 41 PRO B C 1
ATOM 1461 O O . PRO B 1 41 ? 2.045 -11.188 -19.125 1 92.94 41 PRO B O 1
ATOM 1464 N N . ILE B 1 42 ? -0.106 -11.961 -19.266 1 94.62 42 ILE B N 1
ATOM 1465 C CA . ILE B 1 42 ? 0.192 -13.195 -18.547 1 94.62 42 ILE B CA 1
ATOM 1466 C C . ILE B 1 42 ? 1.234 -14 -19.312 1 94.62 42 ILE B C 1
ATOM 1468 O O . ILE B 1 42 ? 1.161 -14.117 -20.547 1 94.62 42 ILE B O 1
ATOM 1472 N N . ASN B 1 43 ? 2.188 -14.531 -18.594 1 93.94 43 ASN B N 1
ATOM 1473 C CA . ASN B 1 43 ? 3.252 -15.344 -19.172 1 93.94 43 ASN B CA 1
ATOM 1474 C C . ASN B 1 43 ? 2.701 -16.609 -19.812 1 93.94 43 ASN B C 1
ATOM 1476 O O . ASN B 1 43 ? 2.051 -17.422 -19.141 1 93.94 43 ASN B O 1
ATOM 1480 N N . PRO B 1 44 ? 2.967 -16.812 -21.078 1 94.81 44 PRO B N 1
ATOM 1481 C CA . PRO B 1 44 ? 2.42 -17.984 -21.781 1 94.81 44 PRO B CA 1
ATOM 1482 C C . PRO B 1 44 ? 2.855 -19.312 -21.156 1 94.81 44 PRO B C 1
ATOM 1484 O O . PRO B 1 44 ? 2.113 -20.297 -21.219 1 94.81 44 PRO B O 1
ATOM 1487 N N . LEU B 1 45 ? 4.027 -19.406 -20.625 1 95.19 45 LEU B N 1
ATOM 1488 C CA . LEU B 1 45 ? 4.504 -20.609 -19.969 1 95.19 45 LEU B CA 1
ATOM 1489 C C . LEU B 1 45 ? 3.596 -21 -18.797 1 95.19 45 LEU B C 1
ATOM 1491 O O . LEU B 1 45 ? 3.303 -22.172 -18.594 1 95.19 45 LEU B O 1
ATOM 1495 N N . ILE B 1 46 ? 3.139 -19.984 -18.125 1 95 46 ILE B N 1
ATOM 1496 C CA . ILE B 1 46 ? 2.326 -20.203 -16.938 1 95 46 ILE B CA 1
ATOM 1497 C C . ILE B 1 46 ? 0.923 -20.641 -17.344 1 95 46 ILE B C 1
ATOM 1499 O O . ILE B 1 46 ? 0.323 -21.5 -16.703 1 95 46 ILE B O 1
ATOM 1503 N N . ILE B 1 47 ? 0.442 -20.125 -18.438 1 96.62 47 ILE B N 1
ATOM 1504 C CA . ILE B 1 47 ? -0.854 -20.547 -18.953 1 96.62 47 ILE B CA 1
ATOM 1505 C C . ILE B 1 47 ? -0.817 -22.031 -19.297 1 96.62 47 ILE B C 1
ATOM 1507 O O . ILE B 1 47 ? -1.722 -22.781 -18.922 1 96.62 47 ILE B O 1
ATOM 1511 N N . LYS B 1 48 ? 0.222 -22.438 -19.875 1 96.75 48 LYS B N 1
ATOM 1512 C CA . LYS B 1 48 ? 0.371 -23.812 -20.312 1 96.75 48 LYS B CA 1
ATOM 1513 C C . LYS B 1 48 ? 0.444 -24.766 -19.125 1 96.75 48 LYS B C 1
ATOM 1515 O O . LYS B 1 48 ? -0.303 -25.734 -19.047 1 96.75 48 LYS B O 1
ATOM 1520 N N . VAL B 1 49 ? 1.269 -24.422 -18.172 1 96.88 49 VAL B N 1
ATOM 1521 C CA . VAL B 1 49 ? 1.517 -25.375 -17.078 1 96.88 49 VAL B CA 1
ATOM 1522 C C . VAL B 1 49 ? 0.307 -25.422 -16.156 1 96.88 49 VAL B C 1
ATOM 1524 O O . VAL B 1 49 ? -0.01 -26.469 -15.594 1 96.88 49 VAL B O 1
ATOM 1527 N N . MET B 1 50 ? -0.344 -24.422 -15.961 1 97.69 50 MET B N 1
ATOM 1528 C CA . MET B 1 50 ? -1.544 -24.406 -15.133 1 97.69 50 MET B CA 1
ATOM 1529 C C . MET B 1 50 ? -2.68 -25.172 -15.805 1 97.69 50 MET B C 1
ATOM 1531 O O . MET B 1 50 ? -3.432 -25.891 -15.141 1 97.69 50 MET B O 1
ATOM 1535 N N . ASN B 1 51 ? -2.748 -25 -17.109 1 97.12 51 ASN B N 1
ATOM 1536 C CA . ASN B 1 51 ? -3.764 -25.734 -17.859 1 97.12 51 ASN B CA 1
ATOM 1537 C C . ASN B 1 51 ? -3.59 -27.234 -17.719 1 97.12 51 ASN B C 1
ATOM 1539 O O . ASN B 1 51 ? -4.574 -27.984 -17.703 1 97.12 51 ASN B O 1
ATOM 1543 N N . GLU B 1 52 ? -2.383 -27.656 -17.609 1 97.31 52 GLU B N 1
ATOM 1544 C CA . GLU B 1 52 ? -2.074 -29.078 -17.453 1 97.31 52 GLU B CA 1
ATOM 1545 C C . GLU B 1 52 ? -2.805 -29.672 -16.25 1 97.31 52 GLU B C 1
ATOM 1547 O O . GLU B 1 52 ? -3.088 -30.875 -16.234 1 97.31 52 GLU B O 1
ATOM 1552 N N . ILE B 1 53 ? -3.115 -28.812 -15.305 1 96.56 53 ILE B N 1
ATOM 1553 C CA . ILE B 1 53 ? -3.715 -29.344 -14.086 1 96.56 53 ILE B CA 1
ATOM 1554 C C . ILE B 1 53 ? -5.113 -28.766 -13.898 1 96.56 53 ILE B C 1
ATOM 1556 O O . ILE B 1 53 ? -5.637 -28.734 -12.781 1 96.56 53 ILE B O 1
ATOM 1560 N N . GLY B 1 54 ? -5.629 -28.125 -14.969 1 96.5 54 GLY B N 1
ATOM 1561 C CA . GLY B 1 54 ? -7.047 -27.797 -14.992 1 96.5 54 GLY B CA 1
ATOM 1562 C C . GLY B 1 54 ? -7.332 -26.344 -14.672 1 96.5 54 GLY B C 1
ATOM 1563 O O . GLY B 1 54 ? -8.484 -25.969 -14.461 1 96.5 54 GLY B O 1
ATOM 1564 N N . TYR B 1 55 ? -6.371 -25.562 -14.555 1 96.75 55 TYR B N 1
ATOM 1565 C CA . TYR B 1 55 ? -6.574 -24.141 -14.328 1 96.75 55 TYR B CA 1
ATOM 1566 C C . TYR B 1 55 ? -6.402 -23.344 -15.617 1 96.75 55 TYR B C 1
ATOM 1568 O O . TYR B 1 55 ? -5.309 -23.312 -16.188 1 96.75 55 TYR B O 1
ATOM 1576 N N . ASP B 1 56 ? -7.434 -22.766 -16.031 1 96.31 56 ASP B N 1
ATOM 1577 C CA . ASP B 1 56 ? -7.355 -21.938 -17.234 1 96.31 56 ASP B CA 1
ATOM 1578 C C . ASP B 1 56 ? -7.121 -20.469 -16.875 1 96.31 56 ASP B C 1
ATOM 1580 O O . ASP B 1 56 ? -8.031 -19.781 -16.422 1 96.31 56 ASP B O 1
ATOM 1584 N N . LEU B 1 57 ? -5.938 -20 -17.172 1 95.88 57 LEU B N 1
ATOM 1585 C CA . LEU B 1 57 ? -5.578 -18.625 -16.859 1 95.88 57 LEU B CA 1
ATOM 1586 C C . LEU B 1 57 ? -5.598 -17.766 -18.125 1 95.88 57 LEU B C 1
ATOM 1588 O O . LEU B 1 57 ? -5.254 -16.578 -18.078 1 95.88 57 LEU B O 1
ATOM 1592 N N . SER B 1 58 ? -5.973 -18.266 -19.219 1 93.81 58 SER B N 1
ATOM 1593 C CA . SER B 1 58 ? -5.859 -17.609 -20.516 1 93.81 58 SER B CA 1
ATOM 1594 C C . SER B 1 58 ? -6.766 -16.391 -20.594 1 93.81 58 SER B C 1
ATOM 1596 O O . SER B 1 58 ? -6.484 -15.445 -21.344 1 93.81 58 SER B O 1
ATOM 1598 N N . SER B 1 59 ? -7.801 -16.359 -19.828 1 92.19 59 SER B N 1
ATOM 1599 C CA . SER B 1 59 ? -8.758 -15.25 -19.891 1 92.19 59 SER B CA 1
ATOM 1600 C C . SER B 1 59 ? -8.531 -14.258 -18.75 1 92.19 59 SER B C 1
ATOM 1602 O O . SER B 1 59 ? -9.266 -13.281 -18.625 1 92.19 59 SER B O 1
ATOM 1604 N N . ASN B 1 60 ? -7.574 -14.602 -17.953 1 92.75 60 ASN B N 1
ATOM 1605 C CA . ASN B 1 60 ? -7.312 -13.711 -16.828 1 92.75 60 ASN B CA 1
ATOM 1606 C C . ASN B 1 60 ? -6.73 -12.375 -17.281 1 92.75 60 ASN B C 1
ATOM 1608 O O . ASN B 1 60 ? -6.066 -12.305 -18.328 1 92.75 60 ASN B O 1
ATOM 1612 N N . GLU B 1 61 ? -7.055 -11.344 -16.531 1 92.31 61 GLU B N 1
ATOM 1613 C CA . GLU B 1 61 ? -6.48 -10.023 -16.766 1 92.31 61 GLU B CA 1
ATOM 1614 C C . GLU B 1 61 ? -5.48 -9.648 -15.68 1 92.31 61 GLU B C 1
ATOM 1616 O O . GLU B 1 61 ? -5.633 -10.062 -14.523 1 92.31 61 GLU B O 1
ATOM 1621 N N . THR B 1 62 ? -4.461 -8.953 -16.109 1 93.75 62 THR B N 1
ATOM 1622 C CA . THR B 1 62 ? -3.514 -8.398 -15.148 1 93.75 62 THR B CA 1
ATOM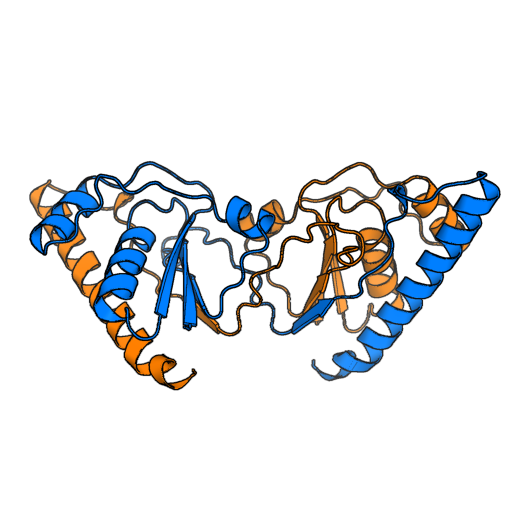 1623 C C . THR B 1 62 ? -4.031 -7.078 -14.578 1 93.75 62 THR B C 1
ATOM 1625 O O . THR B 1 62 ? -4.688 -6.309 -15.281 1 93.75 62 THR B O 1
ATOM 1628 N N . LYS B 1 63 ? -3.832 -6.859 -13.266 1 93.31 63 LYS B N 1
ATOM 1629 C CA . LYS B 1 63 ? -4.375 -5.703 -12.562 1 93.31 63 LYS B CA 1
ATOM 1630 C C . LYS B 1 63 ? -3.27 -4.922 -11.859 1 93.31 63 LYS B C 1
ATOM 1632 O O . LYS B 1 63 ? -2.244 -5.492 -11.477 1 93.31 63 LYS B O 1
ATOM 1637 N N . SER B 1 64 ? -3.588 -3.656 -11.719 1 87.81 64 SER B N 1
ATOM 1638 C CA . SER B 1 64 ? -2.646 -2.793 -11.008 1 87.81 64 SER B CA 1
ATOM 1639 C C . SER B 1 64 ? -3.002 -2.678 -9.531 1 87.81 64 SER B C 1
ATOM 1641 O O . SER B 1 64 ? -4.164 -2.461 -9.188 1 87.81 64 SER B O 1
ATOM 1643 N N . VAL B 1 65 ? -2.014 -2.795 -8.719 1 81.81 65 VAL B N 1
ATOM 1644 C CA . VAL B 1 65 ? -2.229 -2.666 -7.285 1 81.81 65 VAL B CA 1
ATOM 1645 C C . VAL B 1 65 ? -2.773 -1.276 -6.965 1 81.81 65 VAL B C 1
ATOM 1647 O O . VAL B 1 65 ? -3.576 -1.114 -6.043 1 81.81 65 VAL B O 1
ATOM 1650 N N . PHE B 1 66 ? -2.428 -0.342 -7.746 1 74.69 66 PHE B N 1
ATOM 1651 C CA . PHE B 1 66 ? -2.834 1.042 -7.531 1 74.69 66 PHE B CA 1
ATOM 1652 C C . PHE B 1 66 ? -4.34 1.198 -7.707 1 74.69 66 PHE B C 1
ATOM 1654 O O . PHE B 1 66 ? -4.977 1.963 -6.98 1 74.69 66 PHE B O 1
ATOM 1661 N N . ASP B 1 67 ? -4.809 0.456 -8.578 1 80.62 67 ASP B N 1
ATOM 1662 C CA . ASP B 1 67 ? -6.25 0.501 -8.797 1 80.62 67 ASP B CA 1
ATOM 1663 C C . ASP B 1 67 ? -7.004 -0.044 -7.59 1 80.62 67 ASP B C 1
ATOM 1665 O O . ASP B 1 67 ? -8.055 0.486 -7.215 1 80.62 67 ASP B O 1
ATOM 1669 N N . PHE B 1 68 ? -6.422 -1.013 -7.043 1 78.94 68 PHE B N 1
ATOM 1670 C CA . PHE B 1 68 ? -7.059 -1.6 -5.871 1 78.94 68 PHE B CA 1
ATOM 1671 C C . PHE B 1 68 ? -7.051 -0.622 -4.703 1 78.94 68 PHE B C 1
ATOM 1673 O O . PHE B 1 68 ? -8.031 -0.523 -3.961 1 78.94 68 PHE B O 1
ATOM 1680 N N . PHE B 1 69 ? -5.988 0.049 -4.625 1 71.56 69 PHE B N 1
ATOM 1681 C CA . PHE B 1 69 ? -5.863 1.018 -3.543 1 71.56 69 PHE B CA 1
ATOM 1682 C C . PHE B 1 69 ? -6.812 2.191 -3.754 1 71.56 69 PHE B C 1
ATOM 1684 O O . PHE B 1 69 ? -7.48 2.633 -2.818 1 71.56 69 PHE B O 1
ATOM 1691 N N . LYS B 1 70 ? -6.867 2.596 -4.949 1 69.44 70 LYS B N 1
ATOM 1692 C CA . LYS B 1 70 ? -7.773 3.691 -5.289 1 69.44 70 LYS B CA 1
ATOM 1693 C C . LYS B 1 70 ? -9.219 3.322 -4.977 1 69.44 70 LYS B C 1
ATOM 1695 O O . LYS B 1 70 ? -10.016 4.18 -4.59 1 69.44 70 LYS B O 1
ATOM 1700 N N . GLU B 1 71 ? -9.422 2.043 -5.082 1 74.88 71 GLU B N 1
ATOM 1701 C CA . GLU B 1 71 ? -10.781 1.555 -4.855 1 74.88 71 GLU B CA 1
ATOM 1702 C C . GLU B 1 71 ? -11.039 1.325 -3.369 1 74.88 71 GLU B C 1
ATOM 1704 O O . GLU B 1 71 ? -12.172 1.033 -2.971 1 74.88 71 GLU B O 1
ATOM 1709 N N . GLY B 1 72 ? -10.008 1.437 -2.564 1 68.38 72 GLY B N 1
ATOM 1710 C CA . GLY B 1 72 ? -10.141 1.267 -1.126 1 68.38 72 GLY B CA 1
ATOM 1711 C C . GLY B 1 72 ? -10.297 -0.184 -0.709 1 68.38 72 GLY B C 1
ATOM 1712 O O . GLY B 1 72 ? -10.938 -0.477 0.306 1 68.38 72 GLY B O 1
ATOM 1713 N N . ARG B 1 73 ? -9.758 -1.068 -1.52 1 74.44 73 ARG B N 1
ATOM 1714 C CA . ARG B 1 73 ? -9.867 -2.484 -1.186 1 74.44 73 ARG B CA 1
ATOM 1715 C C . ARG B 1 73 ? -9.023 -2.826 0.039 1 74.44 73 ARG B C 1
ATOM 1717 O O . ARG B 1 73 ? -7.918 -2.309 0.201 1 74.44 73 ARG B O 1
ATOM 1724 N N . LEU B 1 74 ? -9.609 -3.691 0.875 1 70.56 74 LEU B N 1
ATOM 1725 C CA . LEU B 1 74 ? -8.93 -4.125 2.092 1 70.56 74 LEU B CA 1
ATOM 1726 C C . LEU B 1 74 ? -8.586 -5.609 2.023 1 70.56 74 LEU B C 1
ATOM 1728 O O . LEU B 1 74 ? -9.383 -6.414 1.536 1 70.56 74 LEU B O 1
ATOM 1732 N N . TYR B 1 75 ? -7.352 -5.895 2.535 1 79.56 75 TYR B N 1
ATOM 1733 C CA . TYR B 1 75 ? -6.898 -7.281 2.564 1 79.56 75 TYR B CA 1
ATOM 1734 C C . TYR B 1 75 ? -6.387 -7.656 3.949 1 79.56 75 TYR B C 1
ATOM 1736 O O . TYR B 1 75 ? -5.73 -6.852 4.613 1 79.56 75 TYR B O 1
ATOM 1744 N N . SER B 1 76 ? -6.742 -8.852 4.34 1 74.12 76 SER B N 1
ATOM 1745 C CA . SER B 1 76 ? -6.238 -9.367 5.609 1 74.12 76 SER B CA 1
ATOM 1746 C C . SER B 1 76 ? -4.77 -9.766 5.496 1 74.12 76 SER B C 1
ATOM 1748 O O . SER B 1 76 ? -4.004 -9.602 6.449 1 74.12 76 SER B O 1
ATOM 1750 N N . ILE B 1 77 ? -4.422 -10.32 4.359 1 78.06 77 ILE B N 1
ATOM 1751 C CA . ILE B 1 77 ? -3.064 -10.789 4.105 1 78.06 77 ILE B CA 1
ATOM 1752 C C . ILE B 1 77 ? -2.598 -10.312 2.734 1 78.06 77 ILE B C 1
ATOM 1754 O O . ILE B 1 77 ? -3.355 -10.352 1.764 1 78.06 77 ILE B O 1
ATOM 1758 N N . ILE B 1 78 ? -1.423 -9.773 2.744 1 80.06 78 ILE B N 1
ATOM 1759 C CA . ILE B 1 78 ? -0.747 -9.461 1.491 1 80.06 78 ILE B CA 1
ATOM 1760 C C . ILE B 1 78 ? 0.47 -10.367 1.317 1 80.06 78 ILE B C 1
ATOM 1762 O O . ILE B 1 78 ? 1.281 -10.508 2.234 1 80.06 78 ILE B O 1
ATOM 1766 N N . VAL B 1 79 ? 0.51 -11.062 0.133 1 83.75 79 VAL B N 1
ATOM 1767 C CA . VAL B 1 79 ? 1.623 -11.961 -0.158 1 83.75 79 VAL B CA 1
ATOM 1768 C C . VAL B 1 79 ? 2.438 -11.406 -1.326 1 83.75 79 VAL B C 1
ATOM 1770 O O . VAL B 1 79 ? 1.915 -11.234 -2.43 1 83.75 79 VAL B O 1
ATOM 1773 N N . LYS B 1 80 ? 3.688 -11.148 -1.026 1 82.38 80 LYS B N 1
ATOM 1774 C CA . LYS B 1 80 ? 4.625 -10.766 -2.078 1 82.38 80 LYS B CA 1
ATOM 1775 C C . LYS B 1 80 ? 5.262 -11.992 -2.717 1 82.38 80 LYS B C 1
ATOM 1777 O O . LYS B 1 80 ? 5.84 -12.836 -2.021 1 82.38 80 LYS B O 1
ATOM 1782 N N . VAL B 1 81 ? 5.109 -12.07 -3.984 1 85.19 81 VAL B N 1
ATOM 1783 C CA . VAL B 1 81 ? 5.66 -13.258 -4.641 1 85.19 81 VAL B CA 1
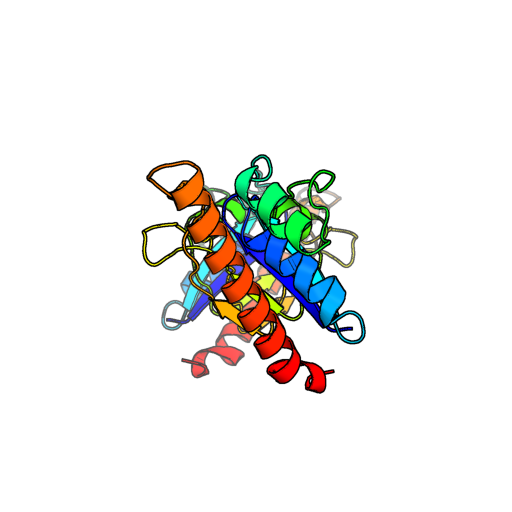ATOM 1784 C C . VAL B 1 81 ? 6.84 -12.852 -5.523 1 85.19 81 VAL B C 1
ATOM 1786 O O . VAL B 1 81 ? 7.293 -13.641 -6.355 1 85.19 81 VAL B O 1
ATOM 1789 N N . CYS B 1 82 ? 7.34 -11.641 -5.246 1 77.62 82 CYS B N 1
ATOM 1790 C CA . CYS B 1 82 ? 8.43 -11.125 -6.074 1 77.62 82 CYS B CA 1
ATOM 1791 C C . CYS B 1 82 ? 9.75 -11.781 -5.707 1 77.62 82 CYS B C 1
ATOM 1793 O O . CYS B 1 82 ? 9.891 -12.344 -4.617 1 77.62 82 CYS B O 1
ATOM 1795 N N . ASP B 1 83 ? 10.57 -11.773 -6.727 1 72.06 83 ASP B N 1
ATOM 1796 C CA . ASP B 1 83 ? 11.906 -12.344 -6.594 1 72.06 83 ASP B CA 1
ATOM 1797 C C . ASP B 1 83 ? 12.906 -11.297 -6.098 1 72.06 83 ASP B C 1
ATOM 1799 O O . ASP B 1 83 ? 13.711 -10.781 -6.879 1 72.06 83 ASP B O 1
ATOM 1803 N N . GLN B 1 84 ? 12.891 -11.031 -4.801 1 63.28 84 GLN B N 1
ATOM 1804 C CA . GLN B 1 84 ? 13.781 -10.008 -4.266 1 63.28 84 GLN B CA 1
ATOM 1805 C C . GLN B 1 84 ? 15.227 -10.484 -4.266 1 63.28 84 GLN B C 1
ATOM 1807 O O . GLN B 1 84 ? 16.156 -9.68 -4.426 1 63.28 84 GLN B O 1
ATOM 1812 N N . GLU B 1 85 ? 15.312 -11.719 -4.168 1 57.69 85 GLU B N 1
ATOM 1813 C CA . GLU B 1 85 ? 16.656 -12.297 -4.129 1 57.69 85 GLU B CA 1
ATOM 1814 C C . GLU B 1 85 ? 17.391 -12.078 -5.449 1 57.69 85 GLU B C 1
ATOM 1816 O O . GLU B 1 85 ? 18.625 -11.977 -5.469 1 57.69 85 GLU B O 1
ATOM 1821 N N . ASN B 1 86 ? 16.672 -11.898 -6.453 1 63.34 86 ASN B N 1
ATOM 1822 C CA . ASN B 1 86 ? 17.312 -11.68 -7.742 1 63.34 86 ASN B CA 1
ATOM 1823 C C . ASN B 1 86 ? 17.125 -10.25 -8.234 1 63.34 86 ASN B C 1
ATOM 1825 O O . ASN B 1 86 ? 17.094 -10 -9.438 1 63.34 86 ASN B O 1
ATOM 1829 N N . GLY B 1 87 ? 16.859 -9.438 -7.281 1 61.19 87 GLY B N 1
ATOM 1830 C CA . GLY B 1 87 ? 16.953 -8.016 -7.594 1 61.19 87 GLY B CA 1
ATOM 1831 C C . GLY B 1 87 ? 15.625 -7.41 -8 1 61.19 87 GLY B C 1
ATOM 1832 O O . GLY B 1 87 ? 15.57 -6.262 -8.445 1 61.19 87 GLY B O 1
ATOM 1833 N N . GLN B 1 88 ? 14.648 -8.336 -8.008 1 63.22 88 GLN B N 1
ATOM 1834 C CA . GLN B 1 88 ? 13.375 -7.727 -8.359 1 63.22 88 GLN B CA 1
ATOM 1835 C C . GLN B 1 88 ? 12.883 -6.801 -7.254 1 63.22 88 GLN B C 1
ATOM 1837 O O . GLN B 1 88 ? 12.977 -7.137 -6.07 1 63.22 88 GLN B O 1
ATOM 1842 N N . ARG B 1 89 ? 12.734 -5.535 -7.629 1 57.59 89 ARG B N 1
ATOM 1843 C CA . ARG B 1 89 ? 12.25 -4.566 -6.652 1 57.59 89 ARG B CA 1
ATOM 1844 C C . ARG B 1 89 ? 10.758 -4.762 -6.383 1 57.59 89 ARG B C 1
ATOM 1846 O O . ARG B 1 89 ? 9.93 -4.59 -7.285 1 57.59 89 ARG B O 1
ATOM 1853 N N . CYS B 1 90 ? 10.492 -5.703 -5.363 1 60 90 CYS B N 1
ATOM 1854 C CA . CYS B 1 90 ? 9.07 -5.793 -5.031 1 60 90 CYS B CA 1
ATOM 1855 C C . CYS B 1 90 ? 8.625 -4.582 -4.219 1 60 90 CYS B C 1
ATOM 1857 O O . CYS B 1 90 ? 9.359 -4.113 -3.344 1 60 90 CYS B O 1
ATOM 1859 N N . PRO B 1 91 ? 7.699 -3.863 -4.816 1 54.03 91 PRO B N 1
ATOM 1860 C CA . PRO B 1 91 ? 7.23 -2.762 -3.973 1 54.03 91 PRO B CA 1
ATOM 1861 C C . PRO B 1 91 ? 6.805 -3.227 -2.582 1 54.03 91 PRO B C 1
ATOM 1863 O O . PRO B 1 91 ? 6.309 -4.344 -2.426 1 54.03 91 PRO B O 1
ATOM 1866 N N . VAL B 1 92 ? 7.582 -2.82 -1.61 1 52.12 92 VAL B N 1
ATOM 1867 C CA . VAL B 1 92 ? 7.234 -3.17 -0.237 1 52.12 92 VAL B CA 1
ATOM 1868 C C . VAL B 1 92 ? 5.934 -2.473 0.16 1 52.12 92 VAL B C 1
ATOM 1870 O O . VAL B 1 92 ? 5.727 -1.301 -0.165 1 52.12 92 VAL B O 1
ATOM 1873 N N . PHE B 1 93 ? 4.852 -3.217 0.245 1 53.94 93 PHE B N 1
ATOM 1874 C CA . PHE B 1 93 ? 3.668 -2.654 0.887 1 53.94 93 PHE B CA 1
ATOM 1875 C C . PHE B 1 93 ? 3.992 -2.176 2.297 1 53.94 93 PHE B C 1
ATOM 1877 O O . PHE B 1 93 ? 4.82 -2.775 2.986 1 53.94 93 PHE B O 1
ATOM 1884 N N . PRO B 1 94 ? 3.842 -0.924 2.461 1 49.88 94 PRO B N 1
ATOM 1885 C CA . PRO B 1 94 ? 4.141 -0.506 3.834 1 49.88 94 PRO B CA 1
ATOM 1886 C C . PRO B 1 94 ? 3.547 -1.448 4.879 1 49.88 94 PRO B C 1
ATOM 1888 O O . PRO B 1 94 ? 2.363 -1.791 4.805 1 49.88 94 PRO B O 1
ATOM 1891 N N . LEU B 1 95 ? 4.262 -2.473 5.148 1 48.59 95 LEU B N 1
ATOM 1892 C CA . LEU B 1 95 ? 3.842 -3.25 6.305 1 48.59 95 LEU B CA 1
ATOM 1893 C C . LEU B 1 95 ? 3.303 -2.342 7.406 1 48.59 95 LEU B C 1
ATOM 1895 O O . LEU B 1 95 ? 3.988 -1.414 7.84 1 48.59 95 LEU B O 1
ATOM 1899 N N . THR B 1 96 ? 2.195 -1.74 7.156 1 51.88 96 THR B N 1
ATOM 1900 C CA . THR B 1 96 ? 1.818 -0.793 8.195 1 51.88 96 THR B CA 1
ATOM 1901 C C . THR B 1 96 ? 1.39 -1.527 9.469 1 51.88 96 THR B C 1
ATOM 1903 O O . THR B 1 96 ? 0.518 -2.398 9.422 1 51.88 96 THR B O 1
ATOM 1906 N N . LEU B 1 97 ? 2.289 -1.554 10.492 1 55.19 97 LEU B N 1
ATOM 1907 C CA . LEU B 1 97 ? 1.926 -2.084 11.805 1 55.19 97 LEU B CA 1
ATOM 1908 C C . LEU B 1 97 ? 0.658 -1.419 12.328 1 55.19 97 LEU B C 1
ATOM 1910 O O . LEU B 1 97 ? -0.186 -2.076 12.938 1 55.19 97 LEU B O 1
ATOM 1914 N N . THR B 1 98 ? 0.522 -0.062 12.055 1 62.44 98 THR B N 1
ATOM 1915 C CA . THR B 1 98 ? -0.597 0.696 12.602 1 62.44 98 THR B CA 1
ATOM 1916 C C . THR B 1 98 ? -1.133 1.688 11.578 1 62.44 98 THR B C 1
ATOM 1918 O O . THR B 1 98 ? -0.36 2.396 10.93 1 62.44 98 THR B O 1
ATOM 1921 N N . THR B 1 99 ? -2.396 1.566 11.219 1 69.25 99 THR B N 1
ATOM 1922 C CA . THR B 1 99 ? -3.062 2.539 10.359 1 69.25 99 THR B CA 1
ATOM 1923 C C . THR B 1 99 ? -4.012 3.416 11.172 1 69.25 99 THR B C 1
ATOM 1925 O O . THR B 1 99 ? -4.852 2.908 11.914 1 69.25 99 THR B O 1
ATOM 1928 N N . LEU B 1 100 ? -3.76 4.734 11.148 1 74.44 100 LEU B N 1
ATOM 1929 C CA . LEU B 1 100 ? -4.625 5.699 11.82 1 74.44 100 LEU B CA 1
ATOM 1930 C C . LEU B 1 100 ? -5.457 6.48 10.805 1 74.44 100 LEU B C 1
ATOM 1932 O O . LEU B 1 100 ? -5.016 6.703 9.68 1 74.44 100 LEU B O 1
ATOM 1936 N N . ASP B 1 101 ? -6.695 6.746 11.211 1 77.38 101 ASP B N 1
ATOM 1937 C CA . ASP B 1 101 ? -7.598 7.566 10.406 1 77.38 101 ASP B CA 1
ATOM 1938 C C . ASP B 1 101 ? -8.008 8.828 11.164 1 77.38 101 ASP B C 1
ATOM 1940 O O . ASP B 1 101 ? -8.758 8.758 12.133 1 77.38 101 ASP B O 1
ATOM 1944 N N . TRP B 1 102 ? -7.59 10.047 10.695 1 85.25 102 TRP B N 1
ATOM 1945 C CA . TRP B 1 102 ? -7.859 11.289 11.414 1 85.25 102 TRP B CA 1
ATOM 1946 C C . TRP B 1 102 ? -9.094 11.984 10.852 1 85.25 102 TRP B C 1
ATOM 1948 O O . TRP B 1 102 ? -9.664 12.875 11.492 1 85.25 102 TRP B O 1
ATOM 1958 N N . ASN B 1 103 ? -9.617 11.594 9.781 1 79 103 ASN B N 1
ATOM 1959 C CA . ASN B 1 103 ? -10.836 12.141 9.188 1 79 103 ASN B CA 1
ATOM 1960 C C . ASN B 1 103 ? -10.883 13.664 9.305 1 79 103 ASN B C 1
ATOM 1962 O O . ASN B 1 103 ? -11.75 14.211 10 1 79 103 ASN B O 1
ATOM 1966 N N . LEU B 1 104 ? -10.062 14.375 8.625 1 87.56 104 LEU B N 1
ATOM 1967 C CA . LEU B 1 104 ? -9.977 15.828 8.68 1 87.56 104 LEU B CA 1
ATOM 1968 C C . 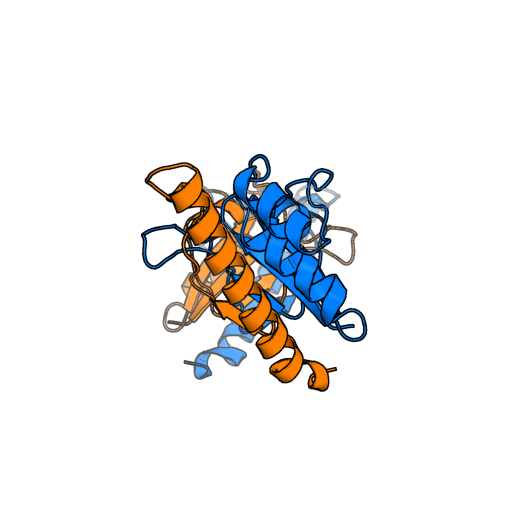LEU B 1 104 ? -10.625 16.453 7.453 1 87.56 104 LEU B C 1
ATOM 1970 O O . LEU B 1 104 ? -10.508 15.938 6.344 1 87.56 104 LEU B O 1
ATOM 1974 N N . GLU B 1 105 ? -11.336 17.547 7.719 1 84.5 105 GLU B N 1
ATOM 1975 C CA . GLU B 1 105 ? -11.992 18.25 6.625 1 84.5 105 GLU B CA 1
ATOM 1976 C C . GLU B 1 105 ? -10.977 18.734 5.594 1 84.5 105 GLU B C 1
ATOM 1978 O O . GLU B 1 105 ? -9.906 19.219 5.953 1 84.5 105 GLU B O 1
ATOM 1983 N N . ASP B 1 106 ? -11.375 18.609 4.367 1 86 106 ASP B N 1
ATOM 1984 C CA . ASP B 1 106 ? -10.516 19.062 3.273 1 86 106 ASP B CA 1
ATOM 1985 C C . ASP B 1 106 ? -10.586 20.578 3.1 1 86 106 ASP B C 1
ATOM 1987 O O . ASP B 1 106 ? -11.656 21.125 2.844 1 86 106 ASP B O 1
ATOM 1991 N N . PRO B 1 107 ? -9.406 21.219 3.174 1 90.31 107 PRO B N 1
ATOM 1992 C CA . PRO B 1 107 ? -9.414 22.672 3.004 1 90.31 107 PRO B CA 1
ATOM 1993 C C . PRO B 1 107 ? -9.906 23.094 1.623 1 90.31 107 PRO B C 1
ATOM 1995 O O . PRO B 1 107 ? -10.32 24.25 1.441 1 90.31 107 PRO B O 1
ATOM 1998 N N . ALA B 1 108 ? -9.797 22.266 0.621 1 84.31 108 ALA B N 1
ATOM 1999 C CA . ALA B 1 108 ? -10.297 22.578 -0.715 1 84.31 108 ALA B CA 1
ATOM 2000 C C . ALA B 1 108 ? -11.797 22.812 -0.695 1 84.31 108 ALA B C 1
ATOM 2002 O O . ALA B 1 108 ? -12.352 23.438 -1.605 1 84.31 108 ALA B O 1
ATOM 2003 N N . ASN B 1 109 ? -12.43 22.359 0.349 1 84.75 109 ASN B N 1
ATOM 2004 C CA . ASN B 1 109 ? -13.883 22.469 0.438 1 84.75 109 ASN B CA 1
ATOM 2005 C C . ASN B 1 109 ? -14.312 23.672 1.268 1 84.75 109 ASN B C 1
ATOM 2007 O O . ASN B 1 109 ? -15.508 23.891 1.47 1 84.75 109 ASN B O 1
ATOM 2011 N N . PHE B 1 110 ? -13.344 24.391 1.737 1 89.94 110 PHE B N 1
ATOM 2012 C CA . PHE B 1 110 ? -13.688 25.547 2.555 1 89.94 110 PHE B CA 1
ATOM 2013 C C . PHE B 1 110 ? -14.391 26.609 1.719 1 89.94 110 PHE B C 1
ATOM 2015 O O . PHE B 1 110 ? -13.969 26.922 0.601 1 89.94 110 PHE B O 1
ATOM 2022 N N . THR B 1 111 ? -15.539 27 2.227 1 90.19 111 THR B N 1
ATOM 2023 C CA . THR B 1 111 ? -16.312 28.016 1.537 1 90.19 111 THR B CA 1
ATOM 2024 C C . THR B 1 111 ? -16.422 29.281 2.383 1 90.19 111 THR B C 1
ATOM 2026 O O . THR B 1 111 ? -16.141 29.266 3.582 1 90.19 111 THR B O 1
ATOM 2029 N N . GLY B 1 112 ? -16.734 30.469 1.74 1 92.12 112 GLY B N 1
ATOM 2030 C CA . GLY B 1 112 ? -16.891 31.719 2.449 1 92.12 112 GLY B CA 1
ATOM 2031 C C . GLY B 1 112 ? -15.867 32.781 2.025 1 92.12 112 GLY B C 1
ATOM 2032 O O . GLY B 1 112 ? -15.281 32.656 0.948 1 92.12 112 GLY B O 1
ATOM 2033 N N . THR B 1 113 ? -15.742 33.781 2.877 1 93.38 113 THR B N 1
ATOM 2034 C CA . THR B 1 113 ? -14.773 34.844 2.613 1 93.38 113 THR B CA 1
ATOM 2035 C C . THR B 1 113 ? -13.352 34.375 2.877 1 93.38 113 THR B C 1
ATOM 2037 O O . THR B 1 113 ? -13.148 33.312 3.467 1 93.38 113 THR B O 1
ATOM 2040 N N . GLU B 1 114 ? -12.414 35.125 2.363 1 92.62 114 GLU B N 1
ATOM 2041 C CA . GLU B 1 114 ? -11.016 34.781 2.596 1 92.62 114 GLU B CA 1
ATOM 2042 C C . GLU B 1 114 ? -10.719 34.656 4.086 1 92.62 114 GLU B C 1
ATOM 2044 O O . GLU B 1 114 ? -10 33.75 4.508 1 92.62 114 GLU B O 1
ATOM 2049 N N . GLU B 1 115 ? -11.305 35.531 4.781 1 93.69 115 GLU B N 1
ATOM 2050 C CA . GLU B 1 115 ? -11.086 35.531 6.227 1 93.69 115 GLU B CA 1
ATOM 2051 C C . GLU B 1 115 ? -11.688 34.312 6.871 1 93.69 115 GLU B C 1
ATOM 2053 O O . GLU B 1 115 ? -11.102 33.719 7.789 1 93.69 115 GLU B O 1
ATOM 2058 N N . GLU B 1 116 ? -12.789 33.938 6.332 1 94.44 116 GLU B N 1
ATOM 2059 C CA . GLU B 1 116 ? -13.453 32.75 6.859 1 94.44 116 GLU B CA 1
ATOM 2060 C C . GLU B 1 116 ? -12.664 31.484 6.527 1 94.44 116 GLU B C 1
ATOM 2062 O O . GLU B 1 116 ? -12.539 30.594 7.367 1 94.44 116 GLU B O 1
ATOM 2067 N N . LYS B 1 117 ? -12.227 31.5 5.367 1 94.69 117 LYS B N 1
ATOM 2068 C CA . LYS B 1 117 ? -11.43 30.344 4.945 1 94.69 117 LYS B CA 1
ATOM 2069 C C . LYS B 1 117 ? -10.133 30.266 5.738 1 94.69 117 LYS B C 1
ATOM 2071 O O . LYS B 1 117 ? -9.695 29.172 6.105 1 94.69 117 LYS B O 1
ATOM 2076 N N . LEU B 1 118 ? -9.578 31.391 6.008 1 95.38 118 LEU B N 1
ATOM 2077 C CA . LEU B 1 118 ? -8.344 31.422 6.789 1 95.38 118 LEU B CA 1
ATOM 2078 C C . LEU B 1 118 ? -8.586 30.938 8.211 1 95.38 118 LEU B C 1
ATOM 2080 O O . LEU B 1 118 ? -7.75 30.219 8.773 1 95.38 118 LEU B O 1
ATOM 2084 N N . LYS B 1 119 ? -9.633 31.391 8.727 1 95.56 119 LYS B N 1
ATOM 2085 C CA . LYS B 1 119 ? -9.977 30.938 10.07 1 95.56 119 LYS B CA 1
ATOM 2086 C C . LYS B 1 119 ? -10.141 29.422 10.117 1 95.56 119 LYS B C 1
ATOM 2088 O O . LYS B 1 119 ? -9.641 28.75 11.031 1 95.56 119 LYS B O 1
ATOM 2093 N N . LYS B 1 120 ? -10.82 28.875 9.141 1 94.88 120 LYS B N 1
ATOM 2094 C CA . LYS B 1 120 ? -11.008 27.438 9.055 1 94.88 120 LYS B CA 1
ATOM 2095 C C . LYS B 1 120 ? -9.672 26.719 8.891 1 94.88 120 LYS B C 1
ATOM 2097 O O . LYS B 1 120 ? -9.461 25.656 9.477 1 94.88 120 LYS B O 1
ATOM 2102 N N . ALA B 1 121 ? -8.875 27.312 8.117 1 95.88 121 ALA B N 1
ATOM 2103 C CA . ALA B 1 121 ? -7.551 26.734 7.898 1 95.88 121 ALA B CA 1
ATOM 2104 C C . ALA B 1 121 ? -6.738 26.719 9.188 1 95.88 121 ALA B C 1
ATOM 2106 O O . ALA B 1 121 ? -6.012 25.766 9.469 1 95.88 121 ALA B O 1
ATOM 2107 N N . ARG B 1 122 ? -6.844 27.766 9.953 1 96.94 122 ARG B N 1
ATOM 2108 C CA . ARG B 1 122 ? -6.16 27.828 11.242 1 96.94 122 ARG B CA 1
ATOM 2109 C C . ARG B 1 122 ? -6.684 26.766 12.195 1 96.94 122 ARG B C 1
ATOM 2111 O O . ARG B 1 122 ? -5.906 26.141 12.922 1 96.94 122 ARG B O 1
ATOM 2118 N N . ASP B 1 123 ? -7.941 26.672 12.148 1 95.56 123 ASP B N 1
ATOM 2119 C CA . ASP B 1 123 ? -8.539 25.641 12.984 1 95.56 123 ASP B CA 1
ATOM 2120 C C . ASP B 1 123 ? -8.039 24.25 12.594 1 95.56 123 ASP B C 1
ATOM 2122 O O . ASP B 1 123 ? -7.75 23.422 13.453 1 95.56 123 ASP B O 1
ATOM 2126 N N . LEU B 1 124 ? -8.016 24 11.383 1 94.44 124 LEU B N 1
ATOM 2127 C CA . LEU B 1 124 ? -7.504 22.734 10.859 1 94.44 124 LEU B CA 1
ATOM 2128 C C . LEU B 1 124 ? -6.051 22.531 11.273 1 94.44 124 LEU B C 1
ATOM 2130 O O . LEU B 1 124 ? -5.672 21.438 11.711 1 94.44 124 LEU B O 1
ATOM 2134 N N . ARG B 1 125 ? -5.258 23.547 11.148 1 96.38 125 ARG B N 1
ATOM 2135 C CA . ARG B 1 125 ? -3.861 23.516 11.57 1 96.38 125 ARG B CA 1
ATOM 2136 C C . ARG B 1 125 ? -3.738 23.078 13.023 1 96.38 125 ARG B C 1
ATOM 2138 O O . ARG B 1 125 ? -2.947 22.203 13.352 1 96.38 125 ARG B O 1
ATOM 2145 N N . ASN B 1 126 ? -4.512 23.734 13.805 1 95.94 126 ASN B N 1
ATOM 2146 C CA . ASN B 1 126 ? -4.465 23.453 15.234 1 95.94 126 ASN B CA 1
ATOM 2147 C C . ASN B 1 126 ? -4.898 22.016 15.531 1 95.94 126 ASN B C 1
ATOM 2149 O O . ASN B 1 126 ? -4.32 21.344 16.391 1 95.94 126 ASN B O 1
ATOM 2153 N N . LYS B 1 127 ? -5.887 21.594 14.867 1 92.94 127 LYS B N 1
ATOM 2154 C CA . LYS B 1 127 ? -6.367 20.219 15.047 1 92.94 127 LYS B CA 1
ATOM 2155 C C . LYS B 1 127 ? -5.301 19.203 14.641 1 92.94 127 LYS B C 1
ATOM 2157 O O . LYS B 1 127 ? -5.074 18.219 15.344 1 92.94 127 LYS B O 1
ATOM 2162 N N . ILE B 1 128 ? -4.664 19.375 13.555 1 94.62 128 ILE B N 1
ATOM 2163 C CA . ILE B 1 128 ? -3.625 18.484 13.07 1 94.62 128 ILE B CA 1
ATOM 2164 C C . ILE B 1 128 ? -2.453 18.469 14.055 1 94.62 128 ILE B C 1
ATOM 2166 O O . ILE B 1 128 ? -1.891 17.406 14.344 1 94.62 128 ILE B O 1
ATOM 2170 N N . ARG B 1 129 ? -2.105 19.656 14.516 1 94.69 129 ARG B N 1
ATOM 2171 C CA . ARG B 1 129 ? -1.033 19.75 15.5 1 94.69 129 ARG B CA 1
ATOM 2172 C C . ARG B 1 129 ? -1.358 18.906 16.734 1 94.69 129 ARG B C 1
ATOM 2174 O O . ARG B 1 129 ? -0.505 18.172 17.234 1 94.69 129 ARG B O 1
ATOM 2181 N N . GLU B 1 130 ? -2.555 19.031 17.156 1 92 130 GLU B N 1
ATOM 2182 C CA . GLU B 1 130 ? -2.996 18.25 18.328 1 92 130 GLU B CA 1
ATOM 2183 C C . GLU B 1 130 ? -2.928 16.75 18.047 1 92 130 GLU B C 1
ATOM 2185 O O . GLU B 1 130 ? -2.49 15.977 18.891 1 92 130 GLU B O 1
ATOM 2190 N N . ASN B 1 131 ? -3.434 16.359 16.906 1 91.25 131 ASN B N 1
ATOM 2191 C CA . ASN B 1 131 ? -3.377 14.953 16.516 1 91.25 131 ASN B CA 1
ATOM 2192 C C . ASN B 1 131 ? -1.943 14.43 16.516 1 91.25 131 ASN B C 1
ATOM 2194 O O . ASN B 1 131 ? -1.686 13.305 16.953 1 91.25 131 ASN B O 1
ATOM 2198 N N . VAL B 1 132 ? -1.021 15.219 16.016 1 93.62 132 VAL B N 1
ATOM 2199 C CA . VAL B 1 132 ? 0.386 14.844 15.945 1 93.62 132 VAL B CA 1
ATOM 2200 C C . VAL B 1 132 ? 0.955 14.672 17.344 1 93.62 132 VAL B C 1
ATOM 2202 O O . VAL B 1 132 ? 1.658 13.703 17.625 1 93.62 132 VAL B O 1
ATOM 2205 N N . ILE B 1 133 ? 0.609 15.609 18.203 1 91.38 133 ILE B N 1
ATOM 2206 C CA . ILE B 1 133 ? 1.087 15.547 19.594 1 91.38 133 ILE B CA 1
ATOM 2207 C C . ILE B 1 133 ? 0.555 14.281 20.266 1 91.38 133 ILE B C 1
ATOM 2209 O O . ILE B 1 133 ? 1.299 13.578 20.953 1 91.38 133 ILE B O 1
ATOM 2213 N N . ASP B 1 134 ? -0.676 14.023 20.031 1 87.38 134 ASP B N 1
ATOM 2214 C CA . ASP B 1 134 ? -1.28 12.812 20.578 1 87.38 134 ASP B CA 1
ATOM 2215 C C . ASP B 1 134 ? -0.576 11.562 20.062 1 87.38 134 ASP B C 1
ATOM 2217 O O . ASP B 1 134 ? -0.341 10.617 20.812 1 87.38 134 ASP B O 1
ATOM 2221 N N . MET B 1 135 ? -0.3 11.547 18.812 1 87.06 135 MET B N 1
ATOM 2222 C CA . MET B 1 135 ? 0.391 10.414 18.203 1 87.06 135 MET B CA 1
ATOM 2223 C C . MET B 1 135 ? 1.772 10.219 18.828 1 87.06 135 MET B C 1
ATOM 2225 O O . MET B 1 135 ? 2.182 9.094 19.109 1 87.06 135 MET B O 1
ATOM 2229 N N . ILE B 1 136 ? 2.471 11.281 19.016 1 90.5 136 ILE B N 1
ATOM 2230 C CA . ILE B 1 136 ? 3.803 11.234 19.609 1 90.5 136 ILE B CA 1
ATOM 2231 C C . ILE B 1 136 ? 3.723 10.617 21 1 90.5 136 ILE B C 1
ATOM 2233 O O . ILE B 1 136 ? 4.469 9.695 21.328 1 90.5 136 ILE B O 1
ATOM 2237 N N . ASN B 1 137 ? 2.766 11.062 21.703 1 86.81 137 ASN B N 1
ATOM 2238 C CA . ASN B 1 137 ? 2.621 10.586 23.078 1 86.81 137 ASN B CA 1
ATOM 2239 C C . ASN B 1 137 ? 2.236 9.109 23.125 1 86.81 137 ASN B C 1
ATOM 2241 O O . ASN B 1 137 ? 2.646 8.383 24.031 1 86.81 137 ASN B O 1
ATOM 2245 N N . THR B 1 138 ? 1.494 8.734 22.172 1 82.06 138 THR B N 1
ATOM 2246 C CA . THR B 1 138 ? 0.979 7.371 22.125 1 82.06 138 THR B CA 1
ATOM 2247 C C . THR B 1 138 ? 2.057 6.402 21.656 1 82.06 138 THR B C 1
ATOM 2249 O O . THR B 1 138 ? 2.191 5.301 22.203 1 82.06 138 THR B O 1
ATOM 2252 N N . TYR B 1 139 ? 2.893 6.816 20.703 1 80.94 139 TYR B N 1
ATOM 2253 C CA . TYR B 1 139 ? 3.703 5.828 20 1 80.94 139 TYR B CA 1
ATOM 2254 C C . TYR B 1 139 ? 5.188 6.047 20.266 1 80.94 139 TYR B C 1
ATOM 2256 O O . TYR B 1 139 ? 6.023 5.246 19.844 1 80.94 139 TYR B O 1
ATOM 2264 N N . LYS B 1 140 ? 5.527 7.16 20.953 1 84 140 LYS B N 1
ATOM 2265 C CA . LYS B 1 140 ? 6.938 7.449 21.188 1 84 140 LYS B CA 1
ATOM 2266 C C . LYS B 1 140 ? 7.613 6.312 21.953 1 84 140 LYS B C 1
ATOM 2268 O O . LYS B 1 140 ? 8.82 6.098 21.812 1 84 140 LYS B O 1
ATOM 2273 N N . GLY B 1 141 ? 6.887 5.543 22.656 1 69.88 141 GLY B N 1
ATOM 2274 C CA . GLY B 1 141 ? 7.43 4.434 23.422 1 69.88 141 GLY B CA 1
ATOM 2275 C C . GLY B 1 141 ? 7.488 3.135 22.641 1 69.88 141 GLY B C 1
ATOM 2276 O O . GLY B 1 141 ? 7.996 2.129 23.141 1 69.88 141 GLY B O 1
ATOM 2277 N N . SER B 1 142 ? 6.84 3.1 21.547 1 58.22 142 SER B N 1
ATOM 2278 C CA . SER B 1 142 ? 6.801 1.88 20.734 1 58.22 142 SER B CA 1
ATOM 2279 C C . SER B 1 142 ? 8.133 1.636 20.047 1 58.22 142 SER B C 1
ATOM 2281 O O . SER B 1 142 ? 8.297 0.646 19.328 1 58.22 142 SER B O 1
ATOM 2283 N N . ILE B 1 143 ? 9.211 2.475 20.25 1 54.88 143 ILE B N 1
ATOM 2284 C CA . ILE B 1 143 ? 10.562 2.254 19.75 1 54.88 143 ILE B CA 1
ATOM 2285 C C . ILE B 1 143 ? 11.383 1.51 20.812 1 54.88 143 ILE B C 1
ATOM 2287 O O . ILE B 1 143 ? 11.273 1.803 22 1 54.88 143 ILE B O 1
#

Foldseek 3Di:
DAEEEEEEAAQAADRLVVQQCCCVVVVPPYHYDYAHQRHDHHDPVRQVVCVVVPDHCPPPDHHHPVVCVVVVDDGPYYHYPYDVVVPGPGPDDPPPPDDDDPPADDLVPDDDDPVSSVVVVVVSVVSVVVVVVVVCVVCVPVD/DAEEEEEEAAQAADRLVVQQCCCVVVVPPYHYDYAHQRHDHHDPVRQVVCVVVPDHCPPPDHHHPVVCVVVVDDGPYYHYPYDVVVPGPGPDDPPPPDDDDPPADDLVPDDDDPVSSVVVVVVSVVSVVVVVVVVCVVCVPVD

Radius of gyration: 21.85 Å; Cα contacts (8 Å, |Δi|>4): 596; chains: 2; bounding box: 35×65×48 Å

Secondary structure (DSSP, 8-state):
-EEEEEEESSSSSHHHHHHHHHHHHTTTTEEEEEEESS--PPPHHHHHHHHTTT---TT----BHHHHHHTT---SEEEE---GGGT---------SEEEE--PPPGGG--S-HHHHHHHHHHHHHHHHHHHHHHHHHHGGG-/-EEEEEEESSSSSHHHHHHHHHHHHTTTTEEEEEEESS--PPPHHHHHHHHTTT---TT----BHHHHHHTT---SEEEE---GGGT---------SEEEE--PPPGGG--S-HHHHHHHHHHHHHHHHHHHHHHHHHHGGG-

pLDDT: mean 85.15, std 12.71, range [48.41, 97.69]

Nearest PDB structures (foldseek):
  8p5n-assembly2_B  TM=6.282E-01  e=1.971E-09  Deinococcus indicus
  8p6m-assembly1_A  TM=6.208E-01  e=1.488E-08  Deinococcus indicus
  8p6m-assembly1_B  TM=6.158E-01  e=2.201E-08  Deinococcus indicus
  2myp-assembly1_A  TM=6.137E-01  e=1.367E-07  Synechocystis sp. PCC 6803 substr. Kazusa
  2myn-assembly1_A  TM=5.041E-01  e=3.338E-06  Synechocystis sp. PCC 6803 substr. Kazusa